Protein AF-0000000085034465 (afdb_homodimer)

Foldseek 3Di:
DAAKAWKWKAFVPFIDTFIATADAVQDDPFFEKEDEQVVCVRRVCPPHPDFDWDWDQDPVGIDIWTKAQRQMWMDTPRQIDTYIYTYDLVFFFMYGYSVNCVVSQWAQPDRPQNWIDGNPDDDIDHGDDHDTHDRDD/DAAKAWKWKAFVPFIDTFIATADAVQDDPFFEKEDEPVVCVRRVCPPHPDFDWDWDQDPVGIDIWTKAQRQMWMDTPRQIDTYIYTYDLVFFFMYGYSVNCVVSQWAQPDRPQNWIDGNPDDDIDHGDDHDTHDRDD

Sequence (274 aa):
MALRVRIRLRAGRREVETSALVNTGFESSAPDVAVPVEVARRLGLWPPKSARVVSADTGGGEVEMVYIEAGAEIEVEGRRASVNILVNPYIDEVLISDFLAGELGIVILDAKRGHWRFKDEEALRSSVEPQRWPRRGMALRVRIRLRAGRREVETSALVNTGFESSAPDVAVPVEVARRLGLWPPKSARVVSADTGGGEVEMVYIEAGAEIEVEGRRASVNILVNPYIDEVLISDFLAGELGIVILDAKRGHWRFKDEEALRSSVEPQRWPRRG

Organism: Pyrobaculum neutrophilum (strain DSM 2338 / JCM 9278 / NBRC 100436 / V24Sta) (NCBI:txid444157)

Structure (mmCIF, N/CA/C/O backbone):
data_AF-0000000085034465-model_v1
#
loop_
_entity.id
_entity.type
_entity.pdbx_description
1 polymer 'Uncharacterized protein'
#
loop_
_atom_site.group_PDB
_atom_site.id
_atom_site.type_symbol
_atom_site.label_atom_id
_atom_site.label_alt_id
_atom_site.label_comp_id
_atom_site.label_asym_id
_atom_site.label_entity_id
_atom_site.label_seq_id
_atom_site.pdbx_PDB_ins_code
_atom_site.Cartn_x
_atom_site.Cartn_y
_atom_site.Cartn_z
_atom_site.occupancy
_atom_site.B_iso_or_equiv
_atom_site.auth_seq_id
_atom_site.auth_comp_id
_atom_site.auth_asym_id
_atom_site.auth_atom_id
_atom_site.pdbx_PDB_model_num
ATOM 1 N N . MET A 1 1 ? -8.039 -0.006 -9.914 1 78.81 1 MET A N 1
ATOM 2 C CA . MET A 1 1 ? -8.352 1.274 -9.281 1 78.81 1 MET A CA 1
ATOM 3 C C . MET A 1 1 ? -7.941 1.272 -7.812 1 78.81 1 MET A C 1
ATOM 5 O O . MET A 1 1 ? -8.328 0.376 -7.059 1 78.81 1 MET A O 1
ATOM 9 N N . ALA A 1 2 ? -7.004 1.973 -7.391 1 89.56 2 ALA A N 1
ATOM 10 C CA . ALA A 1 2 ? -6.543 2.145 -6.016 1 89.56 2 ALA A CA 1
ATOM 11 C C . ALA A 1 2 ? -7.484 3.053 -5.23 1 89.56 2 ALA A C 1
ATOM 13 O O . ALA A 1 2 ? -8.344 3.715 -5.812 1 89.56 2 ALA A O 1
ATOM 14 N N . LEU A 1 3 ? -7.48 2.975 -3.961 1 98.19 3 LEU A N 1
ATOM 15 C CA . LEU A 1 3 ? -8.336 3.779 -3.094 1 98.19 3 LEU A CA 1
ATOM 16 C C . LEU A 1 3 ? -7.688 5.133 -2.803 1 98.19 3 LEU A C 1
ATOM 18 O O . LEU A 1 3 ? -6.621 5.195 -2.188 1 98.19 3 LEU A O 1
ATOM 22 N N . ARG A 1 4 ? -8.375 6.141 -3.238 1 98.69 4 ARG A N 1
ATOM 23 C CA . ARG A 1 4 ? -8.016 7.52 -2.918 1 98.69 4 ARG A CA 1
ATOM 24 C C . ARG A 1 4 ? -9.164 8.227 -2.201 1 98.69 4 ARG A C 1
ATOM 26 O O . ARG A 1 4 ? -10.328 8.031 -2.539 1 98.69 4 ARG A O 1
ATOM 33 N N . VAL A 1 5 ? -8.797 9.055 -1.279 1 98.88 5 VAL A N 1
ATOM 34 C CA . VAL A 1 5 ? -9.797 9.836 -0.557 1 98.88 5 VAL A CA 1
ATOM 35 C C . VAL A 1 5 ? -9.469 11.32 -0.676 1 98.88 5 VAL A C 1
ATOM 37 O O . VAL A 1 5 ? -8.305 11.703 -0.8 1 98.88 5 VAL A O 1
ATOM 40 N N . ARG A 1 6 ? -10.508 12.125 -0.685 1 98.81 6 ARG A N 1
ATOM 41 C CA . ARG A 1 6 ? -10.297 13.57 -0.601 1 98.81 6 ARG A CA 1
ATOM 42 C C . ARG A 1 6 ? -9.828 13.969 0.791 1 98.81 6 ARG A C 1
ATOM 44 O O . ARG A 1 6 ? -10.391 13.531 1.796 1 98.81 6 ARG A O 1
ATOM 51 N N . ILE A 1 7 ? -8.812 14.836 0.787 1 98.94 7 ILE A N 1
ATOM 52 C CA . ILE A 1 7 ? -8.289 15.258 2.084 1 98.94 7 ILE A CA 1
ATOM 53 C C . ILE A 1 7 ? -8.039 16.766 2.076 1 98.94 7 ILE A C 1
ATOM 55 O O . ILE A 1 7 ? -7.941 17.375 1.01 1 98.94 7 ILE A O 1
ATOM 59 N N . ARG A 1 8 ? -8.008 17.297 3.264 1 98.81 8 ARG A N 1
ATOM 60 C CA . ARG A 1 8 ? -7.434 18.609 3.541 1 98.81 8 ARG A CA 1
ATOM 61 C C . ARG A 1 8 ? -6.266 18.5 4.516 1 98.81 8 ARG A C 1
ATOM 63 O O . ARG A 1 8 ? -6.398 17.922 5.594 1 98.81 8 ARG A O 1
ATOM 70 N N . LEU A 1 9 ? -5.113 18.969 4.059 1 98.75 9 LEU A N 1
ATOM 71 C CA . LEU A 1 9 ? -3.951 19.094 4.934 1 98.75 9 LEU A CA 1
ATOM 72 C C . LEU A 1 9 ? -3.775 20.531 5.41 1 98.75 9 LEU A C 1
ATOM 74 O O . LEU A 1 9 ? -3.936 21.469 4.629 1 98.75 9 LEU A O 1
ATOM 78 N N . ARG A 1 10 ? -3.455 20.594 6.703 1 98.25 10 ARG A N 1
ATOM 79 C CA . ARG A 1 10 ? -3.25 21.922 7.27 1 98.25 10 ARG A CA 1
ATOM 80 C C . ARG A 1 10 ? -1.953 21.984 8.07 1 98.25 10 ARG A C 1
ATOM 82 O O . ARG A 1 10 ? -1.639 21.062 8.82 1 98.25 10 ARG A O 1
ATOM 89 N N . ALA A 1 11 ? -1.188 22.984 7.895 1 96.19 11 ALA A N 1
ATOM 90 C CA . ALA A 1 11 ? -0.019 23.328 8.695 1 96.19 11 ALA A CA 1
ATOM 91 C C . ALA A 1 11 ? 0.007 24.828 8.992 1 96.19 11 ALA A C 1
ATOM 93 O O . ALA A 1 11 ? 0.241 25.641 8.094 1 96.19 11 ALA A O 1
ATOM 94 N N . GLY A 1 12 ? -0.216 25.188 10.32 1 93.06 12 GLY A N 1
ATOM 95 C CA . GLY A 1 12 ? -0.383 26.594 10.625 1 93.06 12 GLY A CA 1
ATOM 96 C C . GLY A 1 12 ? -1.562 27.219 9.906 1 93.06 12 GLY A C 1
ATOM 97 O O . GLY A 1 12 ? -2.693 26.75 10.031 1 93.06 12 GLY A O 1
ATOM 98 N N . ARG A 1 13 ? -1.342 28.219 9.094 1 95 13 ARG A N 1
ATOM 99 C CA . ARG A 1 13 ? -2.402 28.938 8.398 1 95 13 ARG A CA 1
ATOM 100 C C . ARG A 1 13 ? -2.574 28.422 6.973 1 95 13 ARG A C 1
ATOM 102 O O . ARG A 1 13 ? -3.475 28.859 6.254 1 95 13 ARG A O 1
ATOM 109 N N . ARG A 1 14 ? -1.76 27.547 6.574 1 97.19 14 ARG A N 1
ATOM 110 C CA . ARG A 1 14 ? -1.778 27.062 5.195 1 97.19 14 ARG A CA 1
ATOM 111 C C . ARG A 1 14 ? -2.555 25.766 5.082 1 97.19 14 ARG A C 1
ATOM 113 O O . ARG A 1 14 ? -2.549 24.938 6.004 1 97.19 14 ARG A O 1
ATOM 120 N N . GLU A 1 15 ? -3.188 25.656 3.977 1 98.25 15 GLU A N 1
ATOM 121 C CA . GLU A 1 15 ? -3.98 24.469 3.729 1 98.25 15 GLU A CA 1
ATOM 122 C C . GLU A 1 15 ? -3.857 24.016 2.275 1 98.25 15 GLU A C 1
ATOM 124 O O . GLU A 1 15 ? -3.664 24.828 1.378 1 98.25 15 GLU A O 1
ATOM 129 N N . VAL A 1 16 ? -3.922 22.75 2.061 1 98.62 16 VAL A N 1
ATOM 130 C CA . VAL A 1 16 ? -3.947 22.141 0.732 1 98.62 16 VAL A CA 1
ATOM 131 C C . VAL A 1 16 ? -5.07 21.109 0.655 1 98.62 16 VAL A C 1
ATOM 133 O O . VAL A 1 16 ? -5.129 20.188 1.467 1 98.62 16 VAL A O 1
ATOM 136 N N . GLU A 1 17 ? -6.051 21.328 -0.22 1 98.75 17 GLU A N 1
ATOM 137 C CA . GLU A 1 17 ? -7.035 20.297 -0.56 1 98.75 17 GLU A CA 1
ATOM 138 C C . GLU A 1 17 ? -6.566 19.453 -1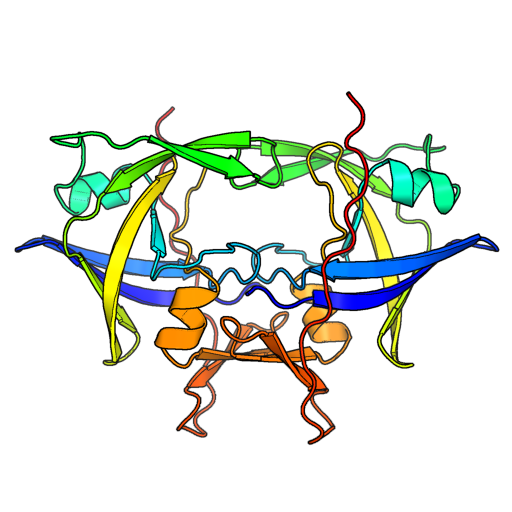.737 1 98.75 17 GLU A C 1
ATOM 140 O O . GLU A 1 17 ? -6.125 19.984 -2.758 1 98.75 17 GLU A O 1
ATOM 145 N N . THR A 1 18 ? -6.617 18.172 -1.605 1 98.81 18 THR A N 1
ATOM 146 C CA . THR A 1 18 ? -6.137 17.25 -2.629 1 98.81 18 THR A CA 1
ATOM 147 C C . THR A 1 18 ? -6.684 15.852 -2.393 1 98.81 18 THR A C 1
ATOM 149 O O . THR A 1 18 ? -7.625 15.672 -1.617 1 98.81 18 THR A O 1
ATOM 152 N N . SER A 1 19 ? -6.285 14.867 -3.168 1 98.81 19 SER A N 1
ATOM 153 C CA . SER A 1 19 ? -6.562 13.461 -2.9 1 98.81 19 SER A CA 1
ATOM 154 C C . SER A 1 19 ? -5.328 12.75 -2.359 1 98.81 19 SER A C 1
ATOM 156 O O . SER A 1 19 ? -4.203 13.203 -2.564 1 98.81 19 SER A O 1
ATOM 158 N N . ALA A 1 20 ? -5.543 11.742 -1.625 1 98.88 20 ALA A N 1
ATOM 159 C CA . ALA A 1 20 ? -4.465 10.922 -1.082 1 98.88 20 ALA A CA 1
ATOM 160 C C . ALA A 1 20 ? -4.734 9.438 -1.312 1 98.88 20 ALA A C 1
ATOM 162 O O . ALA A 1 20 ? -5.867 8.977 -1.159 1 98.88 20 ALA A O 1
ATOM 163 N N . LEU A 1 21 ? -3.707 8.758 -1.717 1 98.75 21 LEU A N 1
ATOM 164 C CA . LEU A 1 21 ? -3.756 7.305 -1.833 1 98.75 21 LEU A CA 1
ATOM 165 C C . LEU A 1 21 ? -3.668 6.648 -0.46 1 98.75 21 LEU A C 1
ATOM 167 O O . LEU A 1 21 ? -2.734 6.914 0.302 1 98.75 21 LEU A O 1
ATOM 171 N N . VAL A 1 22 ? -4.691 5.844 -0.077 1 98.75 22 VAL A N 1
ATOM 172 C CA . VAL A 1 22 ? -4.605 5.031 1.135 1 98.75 22 VAL A CA 1
ATOM 173 C C . VAL A 1 22 ? -3.725 3.812 0.88 1 98.75 22 VAL A C 1
ATOM 175 O O . VAL A 1 22 ? -4.145 2.861 0.217 1 98.75 22 VAL A O 1
ATOM 178 N N . ASN A 1 23 ? -2.479 3.887 1.414 1 98.25 23 ASN A N 1
ATOM 179 C CA . ASN A 1 23 ? -1.468 2.887 1.087 1 98.25 23 ASN A CA 1
ATOM 180 C C . ASN A 1 23 ? -1.147 2 2.287 1 98.25 23 ASN A C 1
ATOM 182 O O . ASN A 1 23 ? -0.342 2.373 3.143 1 98.25 23 ASN A O 1
ATOM 186 N N . THR A 1 24 ? -1.666 0.771 2.277 1 98.25 24 THR A N 1
ATOM 187 C CA . THR A 1 24 ? -1.472 -0.133 3.406 1 98.25 24 THR A CA 1
ATOM 188 C C . THR A 1 24 ? -0.068 -0.732 3.383 1 98.25 24 THR A C 1
ATOM 190 O O . THR A 1 24 ? 0.348 -1.387 4.34 1 98.25 24 THR A O 1
ATOM 193 N N . GLY A 1 25 ? 0.665 -0.479 2.34 1 97.25 25 GLY A N 1
ATOM 194 C CA . GLY A 1 25 ? 2.066 -0.865 2.289 1 97.25 25 GLY A CA 1
ATOM 195 C C . GLY A 1 25 ? 2.992 0.173 2.891 1 97.25 25 GLY A C 1
ATOM 196 O O . GLY A 1 25 ? 4.184 -0.086 3.082 1 97.25 25 GLY A O 1
ATOM 197 N N . PHE A 1 26 ? 2.461 1.365 3.064 1 98.06 26 PHE A N 1
ATOM 198 C CA . PHE A 1 26 ? 3.168 2.395 3.816 1 98.06 26 PHE A CA 1
ATOM 199 C C . PHE A 1 26 ? 3.064 2.135 5.316 1 98.06 26 PHE A C 1
ATOM 201 O O . PHE A 1 26 ? 2.17 2.66 5.98 1 98.06 26 PHE A O 1
ATOM 208 N N . GLU A 1 27 ? 4.008 1.342 5.828 1 97.88 27 GLU A N 1
ATOM 209 C CA . GLU A 1 27 ? 4.027 0.906 7.223 1 97.88 27 GLU A CA 1
ATOM 210 C C . GLU A 1 27 ? 4.684 1.949 8.117 1 97.88 27 GLU A C 1
ATOM 212 O O . GLU A 1 27 ? 5.848 2.305 7.914 1 97.88 27 GLU A O 1
ATOM 217 N N . SER A 1 28 ? 3.918 2.402 9.016 1 96.19 28 SER A N 1
ATOM 218 C CA . SER A 1 28 ? 4.422 3.387 9.969 1 96.19 28 SER A CA 1
ATOM 219 C C . SER A 1 28 ? 3.959 3.072 11.383 1 96.19 28 SER A C 1
ATOM 221 O O . SER A 1 28 ? 2.924 2.43 11.578 1 96.19 28 SER A O 1
ATOM 223 N N . SER A 1 29 ? 4.727 3.492 12.398 1 95.12 29 SER A N 1
ATOM 224 C CA . SER A 1 29 ? 4.332 3.379 13.805 1 95.12 29 SER A CA 1
ATOM 225 C C . SER A 1 29 ? 3.725 4.684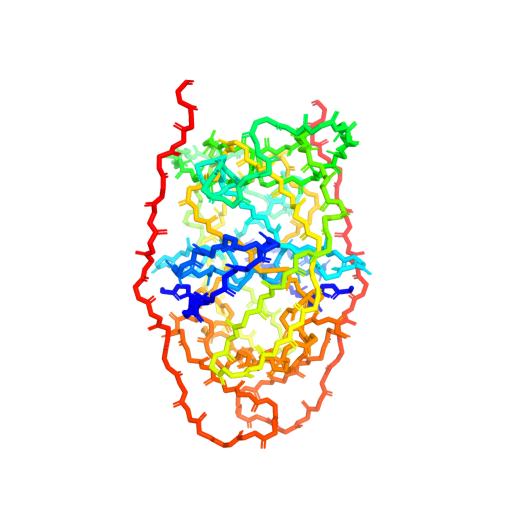 14.312 1 95.12 29 SER A C 1
ATOM 227 O O . SER A 1 29 ? 3.389 4.797 15.492 1 95.12 29 SER A O 1
ATOM 229 N N . ALA A 1 30 ? 3.625 5.68 13.492 1 95 30 ALA A N 1
ATOM 230 C CA . ALA A 1 30 ? 3.102 7.008 13.805 1 95 30 ALA A CA 1
ATOM 231 C C . ALA A 1 30 ? 2.146 7.488 12.711 1 95 30 ALA A C 1
ATOM 233 O O . ALA A 1 30 ? 2.049 6.875 11.648 1 95 30 ALA A O 1
ATOM 234 N N . PRO A 1 31 ? 1.331 8.508 13.016 1 96.31 31 PRO A N 1
ATOM 235 C CA . PRO A 1 31 ? 0.408 9.031 12 1 96.31 31 PRO A CA 1
ATOM 236 C C . PRO A 1 31 ? 1.119 9.805 10.898 1 96.31 31 PRO A C 1
ATOM 238 O O . PRO A 1 31 ? 1.185 11.039 10.953 1 96.31 31 PRO A O 1
ATOM 241 N N . ASP A 1 32 ? 1.621 9.117 9.961 1 97.25 32 ASP A N 1
ATOM 242 C CA . ASP A 1 32 ? 2.463 9.727 8.93 1 97.25 32 ASP A CA 1
ATOM 243 C C . ASP A 1 32 ? 1.697 9.891 7.621 1 97.25 32 ASP A C 1
ATOM 245 O O . ASP A 1 32 ? 0.923 9.008 7.234 1 97.25 32 ASP A O 1
ATOM 249 N N . VAL A 1 33 ? 1.945 10.977 6.996 1 98.44 33 VAL A N 1
ATOM 250 C CA . VAL A 1 33 ? 1.542 11.227 5.617 1 98.44 33 VAL A CA 1
ATOM 251 C C . VAL A 1 33 ? 2.771 11.547 4.77 1 98.44 33 VAL A C 1
ATOM 253 O O . VAL A 1 33 ? 3.609 12.359 5.16 1 98.44 33 VAL A O 1
ATOM 256 N N . ALA A 1 34 ? 2.932 10.859 3.662 1 98.44 34 ALA A N 1
ATOM 257 C CA . ALA A 1 34 ? 3.977 11.211 2.707 1 98.44 34 ALA A CA 1
ATOM 258 C C . ALA A 1 34 ? 3.449 12.188 1.655 1 98.44 34 ALA A C 1
ATOM 260 O O . ALA A 1 34 ? 2.354 12 1.118 1 98.44 34 ALA A O 1
ATOM 261 N N . VAL A 1 35 ? 4.238 13.195 1.414 1 98.38 35 VAL A N 1
ATOM 262 C CA . VAL A 1 35 ? 3.766 14.211 0.477 1 98.38 35 VAL A CA 1
ATOM 263 C C . VAL A 1 35 ? 4.859 14.523 -0.542 1 98.38 35 VAL A C 1
ATOM 265 O O . VAL A 1 35 ? 6.051 14.453 -0.225 1 98.38 35 VAL A O 1
ATOM 268 N N . PRO A 1 36 ? 4.41 14.875 -1.765 1 98.25 36 PRO A N 1
ATOM 269 C CA . PRO A 1 36 ? 5.359 15.461 -2.713 1 98.25 36 PRO A CA 1
ATOM 270 C C . PRO A 1 36 ? 5.941 16.781 -2.229 1 98.25 36 PRO A C 1
ATOM 272 O O . PRO A 1 36 ? 5.32 17.469 -1.411 1 98.25 36 PRO A O 1
ATOM 275 N N . VAL A 1 37 ? 7.035 17.172 -2.797 1 97.44 37 VAL A N 1
ATOM 276 C CA . VAL A 1 37 ? 7.723 18.391 -2.408 1 97.44 37 VAL A CA 1
ATOM 277 C C . VAL A 1 37 ? 6.801 19.594 -2.619 1 97.44 37 VAL A C 1
ATOM 279 O O . VAL A 1 37 ? 6.746 20.5 -1.78 1 97.44 37 VAL A O 1
ATOM 282 N N . GLU A 1 38 ? 6.074 19.594 -3.729 1 98.12 38 GLU A N 1
ATOM 283 C CA . GLU A 1 38 ? 5.203 20.734 -4.039 1 98.12 38 GLU A CA 1
ATOM 284 C C . GLU A 1 38 ? 4.117 20.906 -2.98 1 98.12 38 GLU A C 1
ATOM 286 O O . GLU A 1 38 ? 3.756 22.031 -2.629 1 98.12 38 GLU A O 1
ATOM 291 N N . VAL A 1 39 ? 3.59 19.828 -2.461 1 98.31 39 VAL A N 1
ATOM 292 C CA . VAL A 1 39 ? 2.59 19.906 -1.4 1 98.31 39 VAL A CA 1
ATOM 293 C C . VAL A 1 39 ? 3.221 20.469 -0.132 1 98.31 39 VAL A C 1
ATOM 295 O O . VAL A 1 39 ? 2.631 21.328 0.532 1 98.31 39 VAL A O 1
ATOM 298 N N . ALA A 1 40 ? 4.406 20 0.215 1 97.19 40 ALA A N 1
ATOM 299 C CA . ALA A 1 40 ? 5.121 20.531 1.374 1 97.19 40 ALA A CA 1
ATOM 300 C C . ALA A 1 40 ? 5.355 22.031 1.234 1 97.19 40 ALA A C 1
ATOM 302 O O . ALA A 1 40 ? 5.215 22.781 2.203 1 97.19 40 ALA A O 1
ATOM 303 N N . ARG A 1 41 ? 5.723 22.406 0.04 1 97 41 ARG A N 1
ATOM 304 C CA . ARG A 1 41 ? 5.953 23.812 -0.223 1 97 41 ARG A CA 1
ATOM 305 C C . ARG A 1 41 ? 4.684 24.625 0.018 1 97 41 ARG A C 1
ATOM 307 O O . ARG A 1 41 ? 4.723 25.672 0.675 1 97 41 ARG A O 1
ATOM 314 N N . ARG A 1 42 ? 3.611 24.156 -0.479 1 97.5 42 ARG A N 1
ATOM 315 C CA . ARG A 1 42 ? 2.338 24.859 -0.341 1 97.5 42 ARG A CA 1
ATOM 316 C C . ARG A 1 42 ? 1.915 24.938 1.122 1 97.5 42 ARG A C 1
ATOM 318 O O . ARG A 1 42 ? 1.247 25.891 1.528 1 97.5 42 ARG A O 1
ATOM 325 N N . LEU A 1 43 ? 2.363 24.031 1.888 1 97.38 43 LEU A N 1
ATOM 326 C CA . LEU A 1 43 ? 2.045 24.016 3.311 1 97.38 43 LEU A CA 1
ATOM 327 C C . LEU A 1 43 ? 3.02 24.875 4.102 1 97.38 43 LEU A C 1
ATOM 329 O O . LEU A 1 43 ? 2.881 25.031 5.316 1 97.38 43 LEU A O 1
ATOM 333 N N . GLY A 1 44 ? 4.043 25.344 3.432 1 95.12 44 GLY A N 1
ATOM 334 C CA . GLY A 1 44 ? 5.043 26.172 4.082 1 95.12 44 GLY A CA 1
ATOM 335 C C . GLY A 1 44 ? 6.074 25.375 4.852 1 95.12 44 GLY A C 1
ATOM 336 O O . GLY A 1 44 ? 6.703 25.875 5.781 1 95.12 44 GLY A O 1
ATOM 337 N N . LEU A 1 45 ? 6.188 24.172 4.469 1 95.12 45 LEU A N 1
ATOM 338 C CA . LEU A 1 45 ? 7.059 23.281 5.227 1 95.12 45 LEU A CA 1
ATOM 339 C C . LEU A 1 45 ? 8.352 23.016 4.465 1 95.12 45 LEU A C 1
ATOM 341 O O . LEU A 1 45 ? 9.195 22.234 4.926 1 95.12 45 LEU A O 1
ATOM 345 N N . TRP A 1 46 ? 8.484 23.594 3.287 1 93.12 46 TRP A N 1
ATOM 346 C CA . TRP A 1 46 ? 9.641 23.359 2.439 1 93.12 46 TRP A CA 1
ATOM 347 C C . TRP A 1 46 ? 10.219 24.672 1.92 1 93.12 46 TRP A C 1
ATOM 349 O O . TRP A 1 46 ? 9.477 25.531 1.435 1 93.12 46 TRP A O 1
ATOM 359 N N . PRO A 1 47 ? 11.461 24.938 1.944 1 93.44 47 PRO A N 1
ATOM 360 C CA . PRO A 1 47 ? 12.445 24.047 2.557 1 93.44 47 PRO A CA 1
ATOM 361 C C . PRO A 1 47 ? 12.289 23.953 4.074 1 93.44 47 PRO A C 1
ATOM 363 O O . PRO A 1 47 ? 11.75 24.859 4.703 1 93.44 47 PRO A O 1
ATOM 366 N N . PRO A 1 48 ? 12.641 22.781 4.574 1 89.38 48 PRO A N 1
ATOM 367 C CA . PRO A 1 48 ? 12.445 22.625 6.016 1 89.38 48 PRO A CA 1
ATOM 368 C C . PRO A 1 48 ? 13.398 23.484 6.84 1 89.38 48 PRO A C 1
ATOM 370 O O . PRO A 1 48 ? 14.539 23.719 6.422 1 89.38 48 PRO A O 1
ATOM 373 N N . LYS A 1 49 ? 12.914 23.906 7.984 1 84.31 49 LYS A N 1
ATOM 374 C CA . LYS A 1 49 ? 13.781 24.656 8.891 1 84.31 49 LYS A CA 1
ATOM 375 C C . LYS A 1 49 ? 14.812 23.75 9.547 1 84.31 49 LYS A C 1
ATOM 377 O O . LYS A 1 49 ? 15.969 24.156 9.734 1 84.31 49 LYS A O 1
ATOM 382 N N . SER A 1 50 ? 14.438 22.672 9.977 1 81 50 SER A N 1
ATOM 383 C CA . SER A 1 50 ? 15.266 21.578 10.484 1 81 50 SER A CA 1
ATOM 384 C C . SER A 1 50 ? 14.914 20.266 9.82 1 81 50 SER A C 1
ATOM 386 O O . SER A 1 50 ? 13.75 20.031 9.469 1 81 50 SER A O 1
ATOM 388 N N . ALA A 1 51 ? 15.969 19.641 9.477 1 75.44 51 ALA A N 1
ATOM 389 C CA . ALA A 1 51 ? 15.664 18.453 8.68 1 75.44 51 ALA A CA 1
ATOM 390 C C . ALA A 1 51 ? 16.031 17.188 9.445 1 75.44 51 ALA A C 1
ATOM 392 O O . ALA A 1 51 ? 17.172 17 9.844 1 75.44 51 ALA A O 1
ATOM 393 N N . ARG A 1 52 ? 15.039 16.609 9.852 1 92.44 52 ARG A N 1
ATOM 394 C CA . ARG A 1 52 ? 15.25 15.211 10.234 1 92.44 52 ARG A CA 1
ATOM 395 C C . ARG A 1 52 ? 15.086 14.281 9.031 1 92.44 52 ARG A C 1
ATOM 397 O O . ARG A 1 52 ? 14.094 14.375 8.305 1 92.44 52 ARG A O 1
ATOM 404 N N . VAL A 1 53 ? 16.156 13.469 8.797 1 95.56 53 VAL A N 1
ATOM 405 C CA . VAL A 1 53 ? 16.141 12.562 7.652 1 95.56 53 VAL A CA 1
ATOM 406 C C . VAL A 1 53 ? 15.883 11.133 8.133 1 95.56 53 VAL A C 1
ATOM 408 O O . VAL A 1 53 ? 16.5 10.688 9.109 1 95.56 53 VAL A O 1
ATOM 411 N N . VAL A 1 54 ? 14.977 10.5 7.484 1 96.19 54 VAL A N 1
ATOM 412 C CA . VAL A 1 54 ? 14.688 9.102 7.801 1 96.19 54 VAL A CA 1
ATOM 413 C C . VAL A 1 54 ? 14.82 8.25 6.543 1 96.19 54 VAL A C 1
ATOM 415 O O . VAL A 1 54 ? 14.648 8.75 5.426 1 96.19 54 VAL A O 1
ATOM 418 N N . SER A 1 55 ? 15.156 7 6.781 1 96.62 55 SER A N 1
ATOM 419 C CA . SER A 1 55 ? 15.242 6.039 5.688 1 96.62 55 SER A CA 1
ATOM 420 C C . SER A 1 55 ? 14.023 5.125 5.652 1 96.62 55 SER A C 1
ATOM 422 O O . SER A 1 55 ? 13.508 4.738 6.703 1 96.62 55 SER A O 1
ATOM 424 N N . ALA A 1 56 ? 13.516 4.887 4.48 1 95.69 56 ALA A N 1
ATOM 425 C CA . ALA A 1 56 ? 12.414 3.951 4.297 1 95.69 56 ALA A CA 1
ATOM 426 C C . ALA A 1 56 ? 12.719 2.959 3.178 1 95.69 56 ALA A C 1
ATOM 428 O O . ALA A 1 56 ? 13.336 3.316 2.172 1 95.69 56 ALA A O 1
ATOM 429 N N . ASP A 1 57 ? 12.328 1.758 3.402 1 96.06 57 ASP A N 1
ATOM 430 C CA . ASP A 1 57 ? 12.352 0.759 2.338 1 96.06 57 ASP A CA 1
ATOM 431 C C . ASP A 1 57 ? 11.148 0.905 1.416 1 96.06 57 ASP A C 1
ATOM 433 O O . ASP A 1 57 ? 10.008 0.955 1.882 1 96.06 57 ASP A O 1
ATOM 437 N N . THR A 1 58 ? 11.391 1.007 0.119 1 97.25 58 THR A N 1
ATOM 438 C CA . THR A 1 58 ? 10.32 1.167 -0.867 1 97.25 58 THR A CA 1
ATOM 439 C C . THR A 1 58 ? 10.43 0.103 -1.955 1 97.25 58 THR A C 1
ATOM 441 O O . THR A 1 58 ? 11.352 -0.717 -1.941 1 97.25 58 THR A O 1
ATOM 444 N N . GLY A 1 59 ? 9.484 0.151 -2.836 1 96.5 59 GLY A N 1
ATOM 445 C CA . GLY A 1 59 ? 9.547 -0.75 -3.977 1 96.5 59 GLY A CA 1
ATOM 446 C C . GLY A 1 59 ? 10.734 -0.49 -4.883 1 96.5 59 GLY A C 1
ATOM 447 O O . GLY A 1 59 ? 11.062 -1.321 -5.73 1 96.5 59 GLY A O 1
ATOM 448 N N . GLY A 1 60 ? 11.359 0.663 -4.711 1 95.94 60 GLY A N 1
ATOM 449 C CA . GLY A 1 60 ? 12.523 1.027 -5.504 1 95.94 60 GLY A CA 1
ATOM 450 C C . GLY A 1 60 ? 13.812 1.039 -4.699 1 95.94 60 GLY A C 1
ATOM 451 O O . GLY A 1 60 ? 14.789 1.677 -5.098 1 95.94 60 GLY A O 1
ATOM 452 N N . GLY A 1 61 ? 13.773 0.412 -3.582 1 95.06 61 GLY A N 1
ATOM 453 C CA . GLY A 1 61 ? 14.945 0.41 -2.717 1 95.06 61 GLY A CA 1
ATOM 454 C C . GLY A 1 61 ? 14.836 1.396 -1.568 1 95.06 61 GLY A C 1
ATOM 455 O O . GLY A 1 61 ? 13.773 1.969 -1.331 1 95.06 61 GLY A O 1
ATOM 456 N N . GLU A 1 62 ? 15.898 1.46 -0.825 1 95.56 62 GLU A N 1
ATOM 457 C CA . GLU A 1 62 ? 15.938 2.359 0.324 1 95.56 62 GLU A CA 1
ATOM 458 C C . GLU A 1 62 ? 16.078 3.812 -0.118 1 95.56 62 GLU A C 1
ATOM 460 O O . GLU A 1 62 ? 16.906 4.133 -0.974 1 95.56 62 GLU A O 1
ATOM 465 N N . VAL A 1 63 ? 15.289 4.625 0.462 1 96.38 63 VAL A N 1
ATOM 466 C CA . VAL A 1 63 ? 15.352 6.043 0.134 1 96.38 63 VAL A CA 1
ATOM 467 C C . VAL A 1 63 ? 15.359 6.871 1.418 1 96.38 63 VAL A C 1
ATOM 469 O O . VAL A 1 63 ? 14.828 6.445 2.443 1 96.38 63 VAL A O 1
ATOM 472 N N . GLU A 1 64 ? 15.961 8.016 1.254 1 95.81 64 GLU A N 1
ATOM 473 C CA . GLU A 1 64 ? 15.93 8.992 2.344 1 95.81 64 GLU A CA 1
ATOM 474 C C . GLU A 1 64 ? 14.867 10.055 2.104 1 95.81 64 GLU A C 1
ATOM 476 O O . GLU A 1 64 ? 14.68 10.508 0.972 1 95.81 64 GLU A O 1
ATOM 481 N N . MET A 1 65 ? 14.156 10.414 3.182 1 95.62 65 MET A N 1
ATOM 482 C CA . MET A 1 65 ? 13.102 11.43 3.146 1 95.62 65 MET A CA 1
ATOM 483 C C . MET A 1 65 ? 13.25 12.406 4.309 1 95.62 65 MET A C 1
ATOM 485 O O . MET A 1 65 ? 13.875 12.086 5.32 1 95.62 65 MET A O 1
ATOM 489 N N . VAL A 1 66 ? 12.742 13.562 4.121 1 96.19 66 VAL A N 1
ATOM 490 C CA . VAL A 1 66 ? 12.695 14.547 5.199 1 96.19 66 VAL A CA 1
ATOM 491 C C . VAL A 1 66 ? 11.453 14.32 6.051 1 96.19 66 VAL A C 1
ATOM 493 O O . VAL A 1 66 ? 10.344 14.203 5.52 1 96.19 66 VAL A O 1
ATOM 496 N N . TYR A 1 67 ? 11.688 14.195 7.305 1 96.81 67 TYR A N 1
ATOM 497 C CA . TYR A 1 67 ? 10.641 13.984 8.289 1 96.81 67 TYR A CA 1
ATOM 498 C C . TYR A 1 67 ? 10.375 15.258 9.086 1 96.81 67 TYR A C 1
ATOM 500 O O . TYR A 1 67 ? 11.273 15.797 9.734 1 96.81 67 TYR A O 1
ATOM 508 N N . ILE A 1 68 ? 9.156 15.734 9.016 1 94.5 68 ILE A N 1
ATOM 509 C CA . ILE A 1 68 ? 8.781 16.969 9.695 1 94.5 68 ILE A CA 1
ATOM 510 C C . ILE A 1 68 ? 7.688 16.688 10.719 1 94.5 68 ILE A C 1
ATOM 512 O O . ILE A 1 68 ? 6.559 16.344 10.352 1 94.5 68 ILE A O 1
ATOM 516 N N . GLU A 1 69 ? 8.07 16.828 12.016 1 87.44 69 GLU A N 1
ATOM 517 C CA . GLU A 1 69 ? 7.082 16.766 13.086 1 87.44 69 GLU A CA 1
ATOM 518 C C . GLU A 1 69 ? 6.402 18.109 13.289 1 87.44 69 GLU A C 1
ATOM 520 O O . GLU A 1 69 ? 6.785 18.875 14.172 1 87.44 69 GLU A O 1
ATOM 525 N N . ALA A 1 70 ? 5.668 18.594 12.312 1 68.5 70 ALA A N 1
ATOM 526 C CA . ALA A 1 70 ? 5.234 19.984 12.211 1 68.5 70 ALA A CA 1
ATOM 527 C C . ALA A 1 70 ? 3.951 20.219 13 1 68.5 70 ALA A C 1
ATOM 529 O O . ALA A 1 70 ? 3.482 21.359 13.117 1 68.5 70 ALA A O 1
ATOM 530 N N . GLY A 1 71 ? 3.418 19.234 13.484 1 82 71 GLY A N 1
ATOM 531 C CA . GLY A 1 71 ? 2.098 19.453 14.047 1 82 71 GLY A CA 1
ATOM 532 C C . GLY A 1 71 ? 1.028 19.672 12.992 1 82 71 GLY A C 1
ATOM 533 O O . GLY A 1 71 ? 0.167 20.547 13.148 1 82 71 GLY A O 1
ATOM 534 N N . ALA A 1 72 ? 1.104 19.125 11.859 1 96.12 72 ALA A N 1
ATOM 535 C CA . ALA A 1 72 ? 0.102 19.234 10.805 1 96.12 72 ALA A CA 1
ATOM 536 C C . ALA A 1 72 ? -1.137 18.406 11.125 1 96.12 72 ALA A C 1
ATOM 538 O O . ALA A 1 72 ? -1.135 17.625 12.078 1 96.12 72 ALA A O 1
ATOM 539 N N . GLU A 1 73 ? -2.158 18.766 10.359 1 98.38 73 GLU A N 1
ATOM 540 C CA . GLU A 1 73 ? -3.426 18.062 10.516 1 98.38 73 GLU A CA 1
ATOM 541 C C . GLU A 1 73 ? -3.967 17.594 9.172 1 98.38 73 GLU A C 1
ATOM 543 O O . GLU A 1 73 ? -3.799 18.266 8.156 1 98.38 73 GLU A O 1
ATOM 548 N N . ILE A 1 74 ? -4.594 16.469 9.211 1 98.81 74 ILE A N 1
ATOM 549 C CA . ILE A 1 74 ? -5.312 15.969 8.047 1 98.81 74 ILE A CA 1
ATOM 550 C C . ILE A 1 74 ? -6.801 15.852 8.375 1 98.81 74 ILE A C 1
ATOM 552 O O . ILE A 1 74 ? -7.176 15.508 9.492 1 98.81 74 ILE A O 1
ATOM 556 N N . GLU A 1 75 ? -7.578 16.156 7.375 1 98.81 75 GLU A N 1
ATOM 557 C CA . GLU A 1 75 ? -9.023 16 7.496 1 98.81 75 GLU A CA 1
ATOM 558 C C . GLU A 1 75 ? -9.586 15.156 6.352 1 98.81 75 GLU A C 1
ATOM 560 O O . GLU A 1 75 ? -9.273 15.406 5.184 1 98.81 75 GLU A O 1
ATOM 565 N N . VAL A 1 76 ? -10.336 14.141 6.641 1 98.75 76 VAL A N 1
ATOM 566 C CA . VAL A 1 76 ? -11.094 13.336 5.688 1 98.75 76 VAL A CA 1
ATOM 567 C C . VAL A 1 76 ? -12.578 13.359 6.051 1 98.75 76 VAL A C 1
ATOM 569 O O . VAL A 1 76 ? -12.992 12.75 7.039 1 98.75 76 VAL A O 1
ATOM 572 N N . GLU A 1 77 ? -13.383 14.031 5.258 1 97.75 77 GLU A N 1
ATOM 573 C CA . GLU A 1 77 ? -14.82 14.148 5.461 1 97.75 77 GLU A CA 1
ATOM 574 C C . GLU A 1 77 ? -15.148 14.5 6.906 1 97.75 77 GLU A C 1
ATOM 576 O O . GLU A 1 77 ? -15.992 13.852 7.535 1 97.75 77 GLU A O 1
ATOM 581 N N . GLY A 1 78 ? -14.469 15.383 7.422 1 96.56 78 GLY A N 1
ATOM 582 C CA . GLY A 1 78 ? -14.781 15.922 8.734 1 96.56 78 GLY A CA 1
ATOM 583 C C . GLY A 1 78 ? -13.977 15.281 9.852 1 96.56 78 GLY A C 1
ATOM 584 O O . GLY A 1 78 ? -13.914 15.82 10.961 1 96.56 78 GLY A O 1
ATOM 585 N N . ARG A 1 79 ? -13.352 14.156 9.617 1 97.94 79 ARG A N 1
ATOM 586 C CA . ARG A 1 79 ? -12.5 13.516 10.609 1 97.94 79 ARG A CA 1
ATOM 587 C C . ARG A 1 79 ? -11.078 14.062 10.547 1 97.94 79 ARG A C 1
ATOM 589 O O . ARG A 1 79 ? -10.492 14.148 9.461 1 97.94 79 ARG A O 1
ATOM 596 N N . ARG A 1 80 ? -10.602 14.375 11.727 1 97.31 80 ARG A N 1
ATOM 597 C CA . ARG A 1 80 ? -9.297 15.031 11.773 1 97.31 80 ARG A CA 1
ATOM 598 C C . ARG A 1 80 ? -8.297 14.211 12.586 1 97.31 80 ARG A C 1
ATOM 600 O O . ARG A 1 80 ? -8.688 13.461 13.484 1 97.31 80 ARG A O 1
ATOM 607 N N . ALA A 1 81 ? -7.09 14.344 12.227 1 97.81 81 ALA A N 1
ATOM 608 C CA . ALA A 1 81 ? -5.984 13.734 12.969 1 97.81 81 ALA A CA 1
ATOM 609 C C . ALA A 1 81 ? -4.711 14.562 12.828 1 97.81 81 ALA A C 1
ATOM 611 O O . ALA A 1 81 ? -4.457 15.148 11.773 1 97.81 81 ALA A O 1
ATOM 612 N N . SER A 1 82 ? -3.949 14.641 13.945 1 97.75 82 SER A N 1
ATOM 613 C CA . SER A 1 82 ? -2.605 15.203 13.852 1 97.75 82 SER A CA 1
ATOM 614 C C . SER A 1 82 ? -1.667 14.258 13.102 1 97.75 82 SER A C 1
ATOM 616 O O . SER A 1 82 ? -1.714 13.047 13.289 1 97.75 82 SER A O 1
ATOM 618 N N . VAL A 1 83 ? -0.811 14.938 12.273 1 98 83 VAL A N 1
ATOM 619 C CA . VAL A 1 83 ? 0.018 14.062 11.453 1 98 83 VAL A CA 1
ATOM 620 C C . VAL A 1 83 ? 1.442 14.609 11.391 1 98 83 VAL A C 1
ATOM 622 O O . VAL A 1 83 ? 1.66 15.805 11.562 1 98 83 VAL A O 1
ATOM 625 N N . ASN A 1 84 ? 2.4 13.641 11.195 1 96.75 84 ASN A N 1
ATOM 626 C CA . ASN A 1 84 ? 3.74 13.969 10.719 1 96.75 84 ASN A CA 1
ATOM 627 C C . ASN A 1 84 ? 3.807 13.953 9.195 1 96.75 84 ASN A C 1
ATOM 629 O O . ASN A 1 84 ? 3.07 13.211 8.547 1 96.75 84 ASN A O 1
ATOM 633 N N . ILE A 1 85 ? 4.719 14.82 8.742 1 97.31 85 ILE A N 1
ATOM 634 C CA . ILE A 1 85 ? 4.875 14.945 7.293 1 97.31 85 ILE A CA 1
ATOM 635 C C . ILE A 1 85 ? 6.199 14.32 6.859 1 97.31 85 ILE A C 1
ATOM 637 O O . ILE A 1 85 ? 7.262 14.68 7.383 1 97.31 85 ILE A O 1
ATOM 641 N N . LEU A 1 86 ? 6.121 13.352 5.945 1 97.38 86 LEU A N 1
ATOM 642 C CA . LEU A 1 86 ? 7.289 12.828 5.246 1 97.38 86 LEU A CA 1
ATOM 643 C C . LEU A 1 86 ? 7.359 13.367 3.82 1 97.38 86 LEU A C 1
ATOM 645 O O . LEU A 1 86 ? 6.484 13.078 3 1 97.38 86 LEU A O 1
ATOM 649 N N . VAL A 1 87 ? 8.352 14.117 3.561 1 97.19 87 VAL A N 1
ATOM 650 C CA . VAL A 1 87 ? 8.492 14.68 2.221 1 97.19 87 VAL A CA 1
ATOM 651 C C . VAL A 1 87 ? 9.312 13.727 1.349 1 97.19 87 VAL A C 1
ATOM 653 O O . VAL A 1 87 ? 10.492 13.508 1.606 1 97.19 87 VAL A O 1
ATOM 656 N N . ASN A 1 88 ? 8.711 13.203 0.327 1 97.12 88 ASN A N 1
ATOM 657 C CA . ASN A 1 88 ? 9.32 12.234 -0.579 1 97.12 88 ASN A CA 1
ATOM 658 C C . ASN A 1 88 ? 9.391 12.766 -2.006 1 97.12 88 ASN A C 1
ATOM 660 O O . ASN A 1 88 ? 8.367 12.906 -2.678 1 97.12 88 ASN A O 1
ATOM 664 N N . PRO A 1 89 ? 10.562 13.031 -2.504 1 95.94 8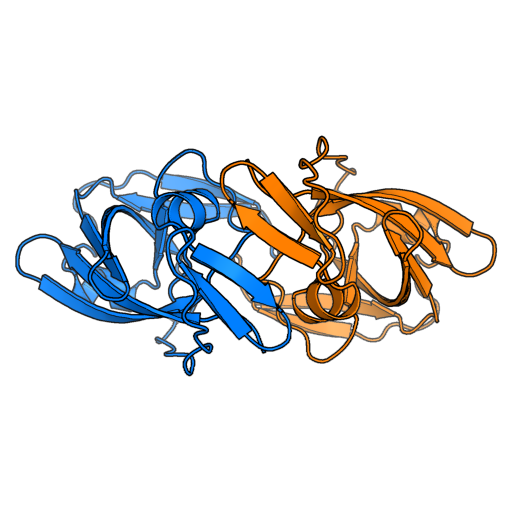9 PRO A N 1
ATOM 665 C CA . PRO A 1 89 ? 10.672 13.656 -3.826 1 95.94 89 PRO A CA 1
ATOM 666 C C . PRO A 1 89 ? 10.375 12.68 -4.961 1 95.94 89 PRO A C 1
ATOM 668 O O . PRO A 1 89 ? 10.305 13.078 -6.125 1 95.94 89 PRO A O 1
ATOM 671 N N . TYR A 1 90 ? 10.117 11.414 -4.703 1 96.62 90 TYR A N 1
ATOM 672 C CA . TYR A 1 90 ? 9.961 10.414 -5.75 1 96.62 90 TYR A CA 1
ATOM 673 C C . TYR A 1 90 ? 8.484 10.125 -6.016 1 96.62 90 TYR A C 1
ATOM 675 O O . TYR A 1 90 ? 8.148 9.367 -6.926 1 96.62 90 TYR A O 1
ATOM 683 N N . ILE A 1 91 ? 7.594 10.727 -5.234 1 97.56 91 ILE A N 1
ATOM 684 C CA . ILE A 1 91 ? 6.176 10.438 -5.414 1 97.56 91 ILE A CA 1
ATOM 685 C C . ILE A 1 91 ? 5.473 11.664 -5.992 1 97.56 91 ILE A C 1
ATOM 687 O O . ILE A 1 91 ? 5.961 12.789 -5.855 1 97.56 91 ILE A O 1
ATOM 691 N N . ASP A 1 92 ? 4.297 11.367 -6.602 1 98 92 ASP A N 1
ATOM 692 C CA . ASP A 1 92 ? 3.557 12.477 -7.195 1 98 92 ASP A CA 1
ATOM 693 C C . ASP A 1 92 ? 2.139 12.555 -6.637 1 98 92 ASP A C 1
ATOM 695 O O . ASP A 1 92 ? 1.311 13.32 -7.133 1 98 92 ASP A O 1
ATOM 699 N N . GLU A 1 93 ? 1.837 11.742 -5.703 1 98.38 93 GLU A N 1
ATOM 700 C CA . GLU A 1 93 ? 0.574 11.758 -4.973 1 98.38 93 GLU A CA 1
ATOM 701 C C . GLU A 1 93 ? 0.808 11.719 -3.465 1 98.38 93 GLU A C 1
ATOM 703 O O . GLU A 1 93 ? 1.839 11.227 -3.004 1 98.38 93 GLU A O 1
ATOM 708 N N . VAL A 1 94 ? -0.104 12.25 -2.719 1 98.75 94 VAL A N 1
ATOM 709 C CA . VAL A 1 94 ? -0.057 12.133 -1.265 1 98.75 94 VAL A CA 1
ATOM 710 C C . VAL A 1 94 ? -0.42 10.703 -0.85 1 98.75 94 VAL A C 1
ATOM 712 O O . VAL A 1 94 ? -1.345 10.109 -1.404 1 98.75 94 VAL A O 1
ATOM 715 N N . LEU A 1 95 ? 0.328 10.188 0.136 1 98.69 95 LEU A N 1
ATOM 716 C CA . LEU A 1 95 ? 0.086 8.828 0.616 1 98.69 95 LEU A CA 1
ATOM 717 C C . LEU A 1 95 ? -0.296 8.836 2.092 1 98.69 95 LEU A C 1
ATOM 719 O O . LEU A 1 95 ? 0.388 9.453 2.912 1 98.69 95 LEU A O 1
ATOM 723 N N . ILE A 1 96 ? -1.372 8.164 2.418 1 98.56 96 ILE A N 1
ATOM 724 C CA . ILE A 1 96 ? -1.782 7.902 3.795 1 98.56 96 ILE A CA 1
ATOM 725 C C . ILE A 1 96 ? -1.227 6.559 4.254 1 98.56 96 ILE A C 1
ATOM 727 O O . ILE A 1 96 ? -1.391 5.543 3.57 1 98.56 96 ILE A O 1
ATOM 731 N N . SER A 1 97 ? -0.577 6.523 5.43 1 98.25 97 SER A N 1
ATOM 732 C CA . SER A 1 97 ? 0.019 5.301 5.965 1 98.25 97 SER A CA 1
ATOM 733 C C . SER A 1 97 ? -1.049 4.359 6.508 1 98.25 97 SER A C 1
ATOM 735 O O . SER A 1 97 ? -2.203 4.754 6.688 1 98.25 97 SER A O 1
ATOM 737 N N . ASP A 1 98 ? -0.615 3.125 6.789 1 98.38 98 ASP A N 1
ATOM 738 C CA . ASP A 1 98 ? -1.512 2.158 7.418 1 98.38 98 ASP A CA 1
ATOM 739 C C . ASP A 1 98 ? -1.964 2.641 8.789 1 98.38 98 ASP A C 1
ATOM 741 O O . ASP A 1 98 ? -3.146 2.547 9.133 1 98.38 98 ASP A O 1
ATOM 745 N N . PHE A 1 99 ? -1.017 3.227 9.547 1 98.06 99 PHE A N 1
ATOM 746 C CA . PHE A 1 99 ? -1.325 3.76 10.875 1 98.06 99 PHE A CA 1
ATOM 747 C C . PHE A 1 99 ? -2.426 4.812 10.789 1 98.06 99 PHE A C 1
ATOM 749 O O . PHE A 1 99 ? -3.43 4.723 11.5 1 98.06 99 PHE A O 1
ATOM 756 N N . LEU A 1 100 ? -2.213 5.711 9.922 1 98.12 100 LEU A N 1
ATOM 757 C CA . LEU A 1 100 ? -3.135 6.84 9.82 1 98.12 100 LEU A CA 1
ATOM 758 C C . LEU A 1 100 ? -4.488 6.387 9.289 1 98.12 100 LEU A C 1
ATOM 760 O O . LEU A 1 100 ? -5.531 6.902 9.703 1 98.12 100 LEU A O 1
ATOM 764 N N . ALA A 1 101 ? -4.523 5.488 8.289 1 98.38 101 ALA A N 1
ATOM 765 C CA . ALA A 1 101 ? -5.785 4.926 7.809 1 98.38 101 ALA A CA 1
ATOM 766 C C . ALA A 1 101 ? -6.594 4.332 8.961 1 98.38 101 ALA A C 1
ATOM 768 O O . ALA A 1 101 ? -7.805 4.547 9.047 1 98.38 101 ALA A O 1
ATOM 769 N N . GLY A 1 102 ? -5.867 3.561 9.805 1 97.88 102 GLY A N 1
ATOM 770 C CA . GLY A 1 102 ? -6.531 3.002 10.977 1 97.88 102 GLY A CA 1
ATOM 771 C C . GLY A 1 102 ? -7.027 4.059 11.938 1 97.88 102 GLY A C 1
ATOM 772 O O . GLY A 1 102 ? -8.133 3.957 12.469 1 97.88 102 GLY A O 1
ATOM 773 N N . GLU A 1 103 ? -6.188 5.047 12.156 1 97.12 103 GLU A N 1
ATOM 774 C CA . GLU A 1 103 ? -6.531 6.129 13.07 1 97.12 103 GLU A CA 1
ATOM 775 C C . GLU A 1 103 ? -7.773 6.879 12.602 1 97.12 103 GLU A C 1
ATOM 777 O O . GLU A 1 103 ? -8.617 7.273 13.414 1 97.12 103 GLU A O 1
ATOM 782 N N . LEU A 1 104 ? -7.922 7.039 11.305 1 98.19 104 LEU A N 1
ATOM 783 C CA . LEU A 1 104 ? -9.039 7.777 10.719 1 98.19 104 LEU A CA 1
ATOM 784 C C . LEU A 1 104 ? -10.281 6.898 10.633 1 98.19 104 LEU A C 1
ATOM 786 O O . LEU A 1 104 ? -11.375 7.391 10.336 1 98.19 104 LEU A O 1
ATOM 790 N N . GLY A 1 105 ? -10.102 5.617 10.867 1 98.25 105 GLY A N 1
ATOM 791 C CA . GLY A 1 105 ? -11.219 4.691 10.836 1 98.25 105 GLY A CA 1
ATOM 792 C C . GLY A 1 105 ? -11.633 4.297 9.43 1 98.25 105 GLY A C 1
ATOM 793 O O . GLY A 1 105 ? -12.812 4.047 9.172 1 98.25 105 GLY A O 1
ATOM 794 N N . ILE A 1 106 ? -10.703 4.277 8.539 1 98.56 106 ILE A N 1
ATOM 795 C CA . ILE A 1 106 ? -10.992 3.91 7.156 1 98.56 106 ILE A CA 1
ATOM 796 C C . ILE A 1 106 ? -11.016 2.391 7.02 1 98.56 106 ILE A C 1
ATOM 798 O O . ILE A 1 106 ? -10.016 1.721 7.289 1 98.56 106 ILE A O 1
ATOM 802 N N . VAL A 1 107 ? -12.117 1.848 6.621 1 98.75 107 VAL A N 1
ATOM 803 C CA . VAL A 1 107 ? -12.281 0.442 6.27 1 98.75 107 VAL A CA 1
ATOM 804 C C . VAL A 1 107 ? -12.273 0.286 4.75 1 98.75 107 VAL A C 1
ATOM 806 O O . VAL A 1 107 ? -13.086 0.904 4.051 1 98.75 107 VAL A O 1
ATOM 809 N N . ILE A 1 108 ? -11.352 -0.49 4.285 1 98.69 108 ILE A N 1
ATOM 810 C CA . ILE A 1 108 ? -11.258 -0.728 2.848 1 98.69 108 ILE A CA 1
ATOM 811 C C . ILE A 1 108 ? -12.062 -1.97 2.477 1 98.69 108 ILE A C 1
ATOM 813 O O . ILE A 1 108 ? -11.648 -3.096 2.764 1 98.69 108 ILE A O 1
ATOM 817 N N . LEU A 1 109 ? -13.133 -1.768 1.769 1 98.62 109 LEU A N 1
ATOM 818 C CA . LEU A 1 109 ? -14.094 -2.826 1.474 1 98.62 109 LEU A CA 1
ATOM 819 C C . LEU A 1 109 ? -13.695 -3.586 0.213 1 98.62 109 LEU A C 1
ATOM 821 O O . LEU A 1 109 ? -13.922 -4.793 0.11 1 98.62 109 LEU A O 1
ATOM 825 N N . ASP A 1 110 ? -13.211 -2.898 -0.712 1 98.31 110 ASP A N 1
ATOM 826 C CA . ASP A 1 110 ? -12.75 -3.434 -1.989 1 98.31 110 ASP A CA 1
ATOM 827 C C . ASP A 1 110 ? -11.648 -2.561 -2.584 1 98.31 110 ASP A C 1
ATOM 829 O O . ASP A 1 110 ? -11.93 -1.518 -3.178 1 98.31 110 ASP A O 1
ATOM 833 N N . ALA A 1 111 ? -10.422 -3.031 -2.426 1 97.94 111 ALA A N 1
ATOM 834 C CA . ALA A 1 111 ? -9.273 -2.238 -2.857 1 97.94 111 ALA A CA 1
ATOM 835 C C . ALA A 1 111 ? -9.25 -2.092 -4.375 1 97.94 111 ALA A C 1
ATOM 837 O O . ALA A 1 111 ? -8.773 -1.082 -4.902 1 97.94 111 ALA A O 1
ATOM 838 N N . LYS A 1 112 ? -9.734 -3.09 -5.098 1 97.12 112 LYS A N 1
ATOM 839 C CA . LYS A 1 112 ? -9.781 -3.084 -6.559 1 97.12 112 LYS A CA 1
ATOM 840 C C . LYS A 1 112 ? -10.742 -2.02 -7.078 1 97.12 112 LYS A C 1
ATOM 842 O O . LYS A 1 112 ? -10.406 -1.278 -8.008 1 97.12 112 LYS A O 1
ATOM 847 N N . ARG A 1 113 ? -11.867 -1.944 -6.445 1 97.31 113 ARG A N 1
ATOM 848 C CA . ARG A 1 113 ? -12.922 -1.046 -6.914 1 97.31 113 ARG A CA 1
ATOM 849 C C . ARG A 1 113 ? -12.836 0.308 -6.215 1 97.31 113 ARG A C 1
ATOM 851 O O . ARG A 1 113 ? -13.5 1.263 -6.617 1 97.31 113 ARG A O 1
ATOM 858 N N . GLY A 1 114 ? -12.07 0.408 -5.176 1 98.19 114 GLY A N 1
ATOM 859 C CA . GLY A 1 114 ? -11.922 1.656 -4.445 1 98.19 114 GLY A CA 1
ATOM 860 C C . GLY A 1 114 ? -13.117 1.977 -3.564 1 98.19 114 GLY A C 1
ATOM 861 O O . GLY A 1 114 ? -13.531 3.133 -3.471 1 98.19 114 GLY A O 1
ATOM 862 N N . HIS A 1 115 ? -13.742 0.971 -2.986 1 98.69 115 HIS A N 1
ATOM 863 C CA . HIS A 1 115 ? -14.859 1.159 -2.074 1 98.69 115 HIS A CA 1
ATOM 864 C C . HIS A 1 115 ? -14.398 1.129 -0.621 1 98.69 115 HIS A C 1
ATOM 866 O O . HIS A 1 115 ? -13.586 0.287 -0.242 1 98.69 115 HIS A O 1
ATOM 872 N N . TRP A 1 116 ? -14.984 2.066 0.118 1 98.75 116 TRP A N 1
ATOM 873 C CA . TRP A 1 116 ? -14.578 2.166 1.516 1 98.75 116 TRP A CA 1
ATOM 874 C C . TRP A 1 116 ? -15.688 2.768 2.365 1 98.75 116 TRP A C 1
ATOM 876 O O . TRP A 1 116 ? -16.703 3.229 1.837 1 98.75 116 TRP A O 1
ATOM 886 N N . ARG A 1 117 ? -15.562 2.73 3.674 1 98.75 117 ARG A N 1
ATOM 887 C CA . ARG A 1 117 ? -16.422 3.402 4.648 1 98.75 117 ARG A CA 1
ATOM 888 C C . ARG A 1 117 ? -15.648 3.705 5.93 1 98.75 117 ARG A C 1
ATOM 890 O O . ARG A 1 117 ? -14.539 3.209 6.125 1 98.75 117 ARG A O 1
ATOM 897 N N . PHE A 1 118 ? -16.219 4.551 6.734 1 98.69 118 PHE A N 1
ATOM 898 C CA . PHE A 1 118 ? -15.695 4.688 8.086 1 98.69 118 PHE A CA 1
ATOM 899 C C . PHE A 1 118 ? -16.156 3.533 8.969 1 98.69 118 PHE A C 1
ATOM 901 O O . PHE A 1 118 ? -17.266 3.027 8.805 1 98.69 118 PHE A O 1
ATOM 908 N N . LYS A 1 119 ? -15.352 3.197 9.867 1 97.94 119 LYS A N 1
ATOM 909 C CA . LYS A 1 119 ? -15.562 2.045 10.734 1 97.94 119 LYS A CA 1
ATOM 910 C C . LYS A 1 119 ? -16.891 2.145 11.469 1 97.94 119 LYS A C 1
ATOM 912 O O . LYS A 1 119 ? -17.547 1.13 11.727 1 97.94 119 LYS A O 1
ATOM 917 N N . ASP A 1 120 ? -17.328 3.291 11.766 1 97.69 120 ASP A N 1
ATOM 918 C CA . ASP A 1 120 ? -18.531 3.502 12.586 1 97.69 120 ASP A CA 1
ATOM 919 C C . ASP A 1 120 ? -19.719 3.916 11.719 1 97.69 120 ASP A C 1
ATOM 921 O O . ASP A 1 120 ? -20.734 4.371 12.234 1 97.69 120 ASP A O 1
ATOM 925 N N . GLU A 1 121 ? -19.562 3.811 10.414 1 97.62 121 GLU A N 1
ATOM 926 C CA . GLU A 1 121 ? -20.641 4.184 9.492 1 97.62 121 GLU A CA 1
ATOM 927 C C . GLU A 1 121 ? -20.953 3.045 8.531 1 97.62 121 GLU A C 1
ATOM 929 O O . GLU A 1 121 ? -20.109 2.186 8.273 1 97.62 121 GLU A O 1
ATOM 934 N N . GLU A 1 122 ? -22.094 3.117 7.969 1 95.81 122 GLU A N 1
ATOM 935 C CA . GLU A 1 122 ? -22.5 2.123 6.98 1 95.81 122 GLU 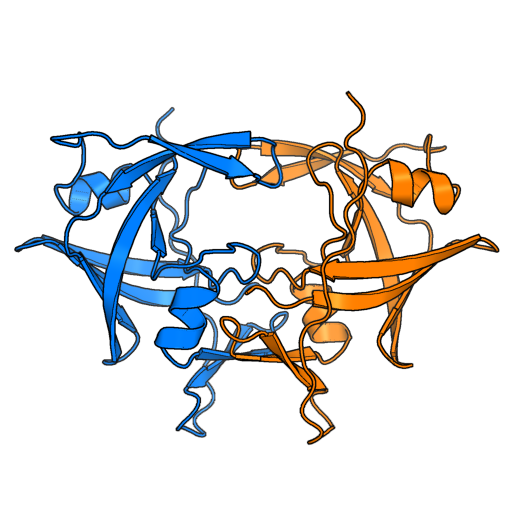A CA 1
ATOM 936 C C . GLU A 1 122 ? -22.422 2.684 5.562 1 95.81 122 GLU A C 1
ATOM 938 O O . GLU A 1 122 ? -22.453 1.931 4.59 1 95.81 122 GLU A O 1
ATOM 943 N N . ALA A 1 123 ? -22.328 3.936 5.547 1 97.19 123 ALA A N 1
ATOM 944 C CA . ALA A 1 123 ? -22.344 4.594 4.246 1 97.19 123 ALA A CA 1
ATOM 945 C C . ALA A 1 123 ? -21.156 4.145 3.391 1 97.19 123 ALA A C 1
ATOM 947 O O . ALA A 1 123 ? -20 4.262 3.809 1 97.19 123 ALA A O 1
ATOM 948 N N . LEU A 1 124 ? -21.469 3.654 2.197 1 98.12 124 LEU A N 1
ATOM 949 C CA . LEU A 1 124 ? -20.453 3.268 1.223 1 98.12 124 LEU A CA 1
ATOM 950 C C . LEU A 1 124 ? -19.906 4.492 0.505 1 98.12 124 LEU A C 1
ATOM 952 O O . LEU A 1 124 ? -20.656 5.383 0.11 1 98.12 124 LEU A O 1
ATOM 956 N N . ARG A 1 125 ? -18.672 4.52 0.42 1 98.44 125 ARG A N 1
ATOM 957 C CA . ARG A 1 125 ? -17.969 5.578 -0.301 1 98.44 125 ARG A CA 1
ATOM 958 C C . ARG A 1 125 ? -17.109 5.004 -1.428 1 98.44 125 ARG A C 1
ATOM 960 O O . ARG A 1 125 ? -16.766 3.818 -1.408 1 98.44 125 ARG A O 1
ATOM 967 N N . SER A 1 126 ? -16.828 5.91 -2.424 1 98.44 126 SER A N 1
ATOM 968 C CA . SER A 1 126 ? -16.016 5.512 -3.561 1 98.44 126 SER A CA 1
ATOM 969 C C . SER A 1 126 ? -14.734 6.34 -3.633 1 98.44 126 SER A C 1
ATOM 971 O O . SER A 1 126 ? -14.711 7.504 -3.223 1 98.44 126 SER A O 1
ATOM 973 N N . SER A 1 127 ? -13.742 5.691 -4.141 1 98.5 127 SER A N 1
ATOM 974 C CA . SER A 1 127 ? -12.484 6.371 -4.406 1 98.5 127 SER A CA 1
ATOM 975 C C . SER A 1 127 ? -12.695 7.609 -5.273 1 98.5 127 SER A C 1
ATOM 977 O O . SER A 1 127 ? -13.555 7.609 -6.16 1 98.5 127 SER A O 1
ATOM 979 N N . VAL A 1 128 ? -11.891 8.625 -5.023 1 98.56 128 VAL A N 1
ATOM 980 C CA . VAL A 1 128 ? -11.914 9.82 -5.855 1 98.56 128 VAL A CA 1
ATOM 981 C C . VAL A 1 128 ? -10.773 9.773 -6.867 1 98.56 128 VAL A C 1
ATOM 983 O O . VAL A 1 128 ? -9.898 8.906 -6.785 1 98.56 128 VAL A O 1
ATOM 986 N N . GLU A 1 129 ? -10.805 10.648 -7.848 1 97.44 129 GLU A N 1
ATOM 987 C CA . GLU A 1 129 ? -9.742 10.727 -8.852 1 97.44 129 GLU A CA 1
ATOM 988 C C . GLU A 1 129 ? -8.43 11.172 -8.219 1 97.44 129 GLU A C 1
ATOM 990 O O . GLU A 1 129 ? -8.414 12 -7.312 1 97.44 129 GLU A O 1
ATOM 995 N N . PRO A 1 130 ? -7.332 10.633 -8.742 1 97.69 130 PRO A N 1
ATOM 996 C CA . PRO A 1 130 ? -6.035 11.07 -8.219 1 97.69 130 PRO A CA 1
ATOM 997 C C . PRO A 1 130 ? -5.703 12.516 -8.578 1 97.69 130 PRO A C 1
ATOM 999 O O . PRO A 1 130 ? -6.031 12.969 -9.68 1 97.69 130 PRO A O 1
ATOM 1002 N N . GLN A 1 131 ? -5.207 13.234 -7.648 1 98.06 131 GLN A N 1
ATOM 1003 C CA . GLN A 1 131 ? -4.52 14.484 -7.938 1 98.06 131 GLN A CA 1
ATOM 1004 C C . GLN A 1 131 ? -3.006 14.305 -7.906 1 98.06 131 GLN A C 1
ATOM 1006 O O . GLN A 1 131 ? -2.439 13.953 -6.871 1 98.06 131 GLN A O 1
ATOM 1011 N N . ARG A 1 132 ? -2.34 14.625 -9 1 97.69 132 ARG A N 1
ATOM 1012 C CA . ARG A 1 132 ? -0.896 14.445 -9.117 1 97.69 132 ARG A CA 1
ATOM 1013 C C . ARG A 1 132 ? -0.172 15.781 -9.07 1 97.69 132 ARG A C 1
ATOM 1015 O O . ARG A 1 132 ? -0.704 16.797 -9.523 1 97.69 132 ARG A O 1
ATOM 1022 N N . TRP A 1 133 ? 0.967 15.734 -8.539 1 97.75 133 TRP A N 1
ATOM 1023 C CA . TRP A 1 133 ? 1.834 16.891 -8.359 1 97.75 133 TRP A CA 1
ATOM 1024 C C . TRP A 1 133 ? 3.164 16.703 -9.078 1 97.75 133 TRP A C 1
ATOM 1026 O O . TRP A 1 133 ? 3.637 15.57 -9.227 1 97.75 133 TRP A O 1
ATOM 1036 N N . PRO A 1 134 ? 3.729 17.75 -9.523 1 94.06 134 PRO A N 1
ATOM 1037 C CA . PRO A 1 134 ? 5.016 17.609 -10.211 1 94.06 134 PRO A CA 1
ATOM 1038 C C . PRO A 1 134 ? 6.121 17.094 -9.289 1 94.06 134 PRO A C 1
ATOM 1040 O O . PRO A 1 134 ? 6.164 17.453 -8.109 1 94.06 134 PRO A O 1
ATOM 1043 N N . ARG A 1 135 ? 6.922 16.125 -9.797 1 83.25 135 ARG A N 1
ATOM 1044 C CA . ARG A 1 135 ? 8.109 15.695 -9.07 1 83.25 135 ARG A CA 1
ATOM 1045 C C . ARG A 1 135 ? 9.258 16.688 -9.273 1 83.25 135 ARG A C 1
ATOM 1047 O O . ARG A 1 135 ? 9.32 17.375 -10.289 1 83.25 135 ARG A O 1
ATOM 1054 N N . ARG A 1 136 ? 9.789 17.141 -8.305 1 66.06 136 ARG A N 1
ATOM 1055 C CA . ARG A 1 136 ? 10.906 18.031 -8.594 1 66.06 136 ARG A CA 1
ATOM 1056 C C . ARG A 1 136 ? 11.945 17.344 -9.469 1 66.06 136 ARG A C 1
ATOM 1058 O O . ARG A 1 136 ? 12.297 16.188 -9.227 1 66.06 136 ARG A O 1
ATOM 1065 N N . GLY A 1 137 ? 12.016 17.594 -10.852 1 47.03 137 GLY A N 1
ATOM 1066 C CA . GLY A 1 137 ? 13.125 17.375 -11.773 1 47.03 137 GLY A CA 1
ATOM 1067 C C . GLY A 1 137 ? 14.477 17.672 -11.164 1 47.03 137 GLY A C 1
ATOM 1068 O O . GLY A 1 137 ? 14.562 18.344 -10.133 1 47.03 137 GLY A O 1
ATOM 1069 N N . MET B 1 1 ? 1.679 -1.505 12.367 1 79.31 1 MET B N 1
ATOM 1070 C CA . MET B 1 1 ? 1.449 -2.889 11.961 1 79.31 1 MET B CA 1
ATOM 1071 C C . MET B 1 1 ? 0.731 -2.947 10.617 1 79.31 1 MET B C 1
ATOM 1073 O O . MET B 1 1 ? -0.312 -2.316 10.438 1 79.31 1 MET B O 1
ATOM 1077 N N . ALA B 1 2 ? 1.259 -3.309 9.57 1 89.81 2 ALA B N 1
ATOM 1078 C CA . ALA B 1 2 ? 0.709 -3.514 8.227 1 89.81 2 ALA B CA 1
ATOM 1079 C C . ALA B 1 2 ? -0.019 -4.852 8.133 1 89.81 2 ALA B C 1
ATOM 1081 O O . ALA B 1 2 ? 0.106 -5.699 9.023 1 89.81 2 ALA B O 1
ATOM 1082 N N . LEU B 1 3 ? -0.902 -5.004 7.23 1 98.19 3 LEU B N 1
ATOM 1083 C CA . LEU B 1 3 ? -1.673 -6.227 7.039 1 98.19 3 LEU B CA 1
ATOM 1084 C C . LEU B 1 3 ? -0.904 -7.227 6.184 1 98.19 3 LEU B C 1
ATOM 1086 O O . LEU B 1 3 ? -0.614 -6.957 5.016 1 98.19 3 LEU B O 1
ATOM 1090 N N . ARG B 1 4 ? -0.634 -8.344 6.801 1 98.69 4 ARG B N 1
ATOM 1091 C CA . ARG B 1 4 ? -0.049 -9.492 6.105 1 98.69 4 ARG B CA 1
ATOM 1092 C C . ARG B 1 4 ? -0.945 -10.719 6.223 1 98.69 4 ARG B C 1
ATOM 1094 O O . ARG B 1 4 ? -1.538 -10.961 7.273 1 98.69 4 ARG B O 1
ATOM 1101 N N . VAL B 1 5 ? -0.983 -11.461 5.172 1 98.88 5 VAL B N 1
ATOM 1102 C CA . VAL B 1 5 ? -1.759 -12.695 5.176 1 98.88 5 VAL B CA 1
ATOM 1103 C C . VAL B 1 5 ? -0.858 -13.875 4.805 1 98.88 5 VAL B C 1
ATOM 1105 O O . VAL B 1 5 ? 0.115 -13.711 4.066 1 98.88 5 VAL B O 1
ATOM 1108 N N . ARG B 1 6 ? -1.174 -15.023 5.359 1 98.81 6 ARG B N 1
ATOM 1109 C CA . ARG B 1 6 ? -0.496 -16.234 4.922 1 98.81 6 ARG B CA 1
ATOM 1110 C C . ARG B 1 6 ? -0.951 -16.641 3.527 1 98.81 6 ARG B C 1
ATOM 1112 O O . ARG B 1 6 ? -2.148 -16.672 3.24 1 98.81 6 ARG B O 1
ATOM 1119 N N . ILE B 1 7 ? 0.044 -17 2.723 1 98.94 7 ILE B N 1
ATOM 1120 C CA . ILE B 1 7 ? -0.312 -17.391 1.36 1 98.94 7 ILE B CA 1
ATOM 1121 C C . ILE B 1 7 ? 0.476 -18.625 0.954 1 98.94 7 ILE B C 1
ATOM 1123 O O . ILE B 1 7 ? 1.49 -18.953 1.572 1 98.94 7 ILE B O 1
ATOM 1127 N N . ARG B 1 8 ? -0.054 -19.297 -0.035 1 98.81 8 ARG B N 1
ATOM 1128 C CA . ARG B 1 8 ? 0.664 -20.281 -0.827 1 98.81 8 ARG B CA 1
ATOM 1129 C C . ARG B 1 8 ? 0.714 -19.875 -2.297 1 98.81 8 ARG B C 1
ATOM 1131 O O . ARG B 1 8 ? -0.321 -19.609 -2.906 1 98.81 8 ARG B O 1
ATOM 1138 N N . LEU B 1 9 ? 1.931 -19.766 -2.795 1 98.75 9 LEU B N 1
ATOM 1139 C CA . LEU B 1 9 ? 2.137 -19.531 -4.223 1 98.75 9 LEU B CA 1
ATOM 1140 C C . LEU B 1 9 ? 2.529 -20.844 -4.922 1 98.75 9 LEU B C 1
ATOM 1142 O O . LEU B 1 9 ? 3.334 -21.609 -4.398 1 98.75 9 LEU B O 1
ATOM 1146 N N . ARG B 1 10 ? 1.912 -20.969 -6.102 1 98.31 10 ARG B N 1
ATOM 1147 C CA . ARG B 1 10 ? 2.217 -22.188 -6.863 1 98.31 10 ARG B CA 1
ATOM 1148 C C . ARG B 1 10 ? 2.525 -21.844 -8.32 1 98.31 10 ARG B C 1
ATOM 1150 O O . ARG B 1 10 ? 1.843 -21.016 -8.93 1 98.31 10 ARG B O 1
ATOM 1157 N N . ALA B 1 11 ? 3.541 -22.391 -8.852 1 96.25 11 ALA B N 1
ATOM 1158 C CA . ALA B 1 11 ? 3.893 -22.375 -10.266 1 96.25 11 ALA B CA 1
ATOM 1159 C C . ALA B 1 11 ? 4.328 -23.766 -10.742 1 96.25 11 ALA B C 1
ATOM 1161 O O . ALA B 1 11 ? 5.398 -24.25 -10.367 1 96.25 11 ALA B O 1
ATOM 1162 N N . GLY B 1 12 ? 3.449 -24.391 -11.617 1 92.88 12 GLY B N 1
ATOM 1163 C CA . GLY B 1 12 ? 3.721 -25.781 -11.953 1 92.88 12 GLY B CA 1
ATOM 1164 C C . GLY B 1 12 ? 3.709 -26.703 -10.742 1 92.88 12 GLY B C 1
ATOM 1165 O O . GLY B 1 12 ? 2.719 -26.75 -10.008 1 92.88 12 GLY B O 1
ATOM 1166 N N . ARG B 1 13 ? 4.809 -27.359 -10.469 1 94.81 13 ARG B N 1
ATOM 1167 C CA . ARG B 1 13 ? 4.898 -28.312 -9.375 1 94.81 13 ARG B CA 1
ATOM 1168 C C . ARG B 1 13 ? 5.52 -27.688 -8.133 1 94.81 13 ARG B C 1
ATOM 1170 O O . ARG B 1 13 ? 5.605 -28.312 -7.082 1 94.81 13 ARG B O 1
ATOM 1177 N N . ARG B 1 14 ? 5.926 -26.484 -8.25 1 97.12 14 ARG B N 1
ATOM 1178 C CA . ARG B 1 14 ? 6.625 -25.828 -7.156 1 97.12 14 ARG B CA 1
ATOM 1179 C C . ARG B 1 14 ? 5.672 -24.953 -6.348 1 97.12 14 ARG B C 1
ATOM 1181 O O . ARG B 1 14 ? 4.73 -24.375 -6.895 1 97.12 14 ARG B O 1
ATOM 1188 N N . GLU B 1 15 ? 5.961 -24.938 -5.102 1 98.19 15 GLU B N 1
ATOM 1189 C CA . GLU B 1 15 ? 5.133 -24.141 -4.199 1 98.19 15 GLU B CA 1
ATOM 1190 C C . GLU B 1 15 ? 5.98 -23.438 -3.143 1 98.19 15 GLU B C 1
ATOM 1192 O O . GLU B 1 15 ? 7.035 -23.953 -2.748 1 98.19 15 GLU B O 1
ATOM 1197 N N . VAL B 1 16 ? 5.559 -22.297 -2.742 1 98.62 16 VAL B N 1
ATOM 1198 C CA . VAL B 1 16 ? 6.168 -21.547 -1.651 1 98.62 16 VAL B CA 1
ATOM 1199 C C . VAL B 1 16 ? 5.086 -21.078 -0.683 1 98.62 16 VAL B C 1
ATOM 1201 O O . VAL B 1 16 ? 4.133 -20.406 -1.087 1 98.62 16 VAL B O 1
ATOM 1204 N N . GLU B 1 17 ? 5.133 -21.516 0.575 1 98.75 17 GLU B N 1
ATOM 1205 C CA . GLU B 1 17 ? 4.312 -20.953 1.643 1 98.75 17 GLU B CA 1
ATOM 1206 C C . GLU B 1 17 ? 5.031 -19.797 2.332 1 98.75 17 GLU B C 1
ATOM 1208 O O . GLU B 1 17 ? 6.199 -19.922 2.707 1 98.75 17 GLU B O 1
ATOM 1213 N N . THR B 1 18 ? 4.387 -18.703 2.469 1 98.81 18 THR B N 1
ATOM 1214 C CA . THR B 1 18 ? 4.984 -17.5 3.047 1 98.81 18 THR B CA 1
ATOM 1215 C C . THR B 1 18 ? 3.906 -16.5 3.465 1 98.81 18 THR B C 1
ATOM 1217 O O . THR B 1 18 ? 2.727 -16.859 3.547 1 98.81 18 THR B O 1
ATOM 1220 N N . SER B 1 19 ? 4.262 -15.312 3.926 1 98.81 19 SER B N 1
ATOM 1221 C CA . SER B 1 19 ? 3.33 -14.211 4.145 1 98.81 19 SER B CA 1
ATOM 1222 C C . SER B 1 19 ? 3.443 -13.164 3.043 1 98.81 19 SER B C 1
ATOM 1224 O O . SER B 1 19 ? 4.469 -13.078 2.361 1 98.81 19 SER B O 1
ATOM 1226 N N . ALA B 1 20 ? 2.412 -12.484 2.818 1 98.88 20 ALA B N 1
ATOM 1227 C CA . ALA B 1 20 ? 2.387 -11.398 1.84 1 98.88 20 ALA B CA 1
ATOM 1228 C C . ALA B 1 20 ? 1.763 -10.141 2.436 1 98.88 20 ALA B C 1
ATOM 1230 O O . ALA B 1 20 ? 0.764 -10.219 3.154 1 98.88 20 ALA B O 1
ATOM 1231 N N . LEU B 1 21 ? 2.389 -9.039 2.16 1 98.75 21 LEU B N 1
ATOM 1232 C CA . LEU B 1 21 ? 1.837 -7.738 2.518 1 98.75 21 LEU B CA 1
ATOM 1233 C C . LEU B 1 21 ? 0.713 -7.344 1.565 1 98.75 21 LEU B C 1
ATOM 1235 O O . LEU B 1 21 ? 0.906 -7.316 0.348 1 98.75 21 LEU B O 1
ATOM 1239 N N . VAL B 1 22 ? -0.514 -7.105 2.088 1 98.75 22 VAL B N 1
ATOM 1240 C CA . VAL B 1 22 ? -1.598 -6.559 1.279 1 98.75 22 VAL B CA 1
ATOM 1241 C C . VAL B 1 22 ? -1.385 -5.059 1.079 1 98.75 22 VAL B C 1
ATOM 1243 O O . VAL B 1 22 ? -1.609 -4.266 1.997 1 98.75 22 VAL B O 1
ATOM 1246 N N . ASN B 1 23 ? -0.927 -4.711 -0.151 1 98.25 23 ASN B N 1
ATOM 1247 C CA . ASN B 1 23 ? -0.488 -3.348 -0.417 1 98.25 23 ASN B CA 1
ATOM 1248 C C . ASN B 1 23 ? -1.445 -2.625 -1.36 1 98.25 23 ASN B C 1
ATOM 1250 O O . ASN B 1 23 ? -1.35 -2.771 -2.58 1 98.25 23 ASN B O 1
ATOM 1254 N N . THR B 1 24 ? -2.275 -1.735 -0.807 1 98.19 24 THR B N 1
ATOM 1255 C CA . THR B 1 24 ? -3.275 -1.039 -1.607 1 98.19 24 THR B CA 1
ATOM 1256 C C . THR B 1 24 ? -2.631 0.066 -2.439 1 98.19 24 THR B C 1
ATOM 1258 O O . THR B 1 24 ? -3.266 0.631 -3.33 1 98.19 24 THR B O 1
ATOM 1261 N N . GLY B 1 25 ? -1.389 0.334 -2.191 1 97.25 25 GLY B N 1
ATOM 1262 C CA . GLY B 1 25 ? -0.643 1.266 -3.021 1 97.25 25 GLY B CA 1
ATOM 1263 C C . GLY B 1 25 ? -0.022 0.613 -4.242 1 97.25 25 GLY B C 1
ATOM 1264 O O . GLY B 1 25 ? 0.492 1.301 -5.125 1 97.25 25 GLY B O 1
ATOM 1265 N N . PHE B 1 26 ? 0.036 -0.701 -4.223 1 98.06 26 PHE B N 1
ATOM 1266 C CA . PHE B 1 26 ? 0.415 -1.459 -5.41 1 98.06 26 PHE B CA 1
ATOM 1267 C C . PHE B 1 26 ? -0.743 -1.533 -6.395 1 98.06 26 PHE B C 1
ATOM 1269 O O . PHE B 1 26 ? -1.528 -2.482 -6.371 1 98.06 26 PHE B O 1
ATOM 1276 N N . GLU B 1 27 ? -0.806 -0.526 -7.273 1 97.88 27 GLU B N 1
ATOM 1277 C CA . GLU B 1 27 ? -1.896 -0.376 -8.234 1 97.88 27 GLU B CA 1
ATOM 1278 C C . GLU B 1 27 ? -1.645 -1.202 -9.492 1 97.88 27 GLU B C 1
ATOM 1280 O O . GLU B 1 27 ? -0.631 -1.019 -10.164 1 97.88 27 GLU B O 1
ATOM 1285 N N . SER B 1 28 ? -2.543 -2.064 -9.711 1 96.06 28 SER B N 1
ATOM 1286 C CA . SER B 1 28 ? -2.451 -2.896 -10.906 1 96.06 28 SER B CA 1
ATOM 1287 C C . SER B 1 28 ? -3.811 -3.055 -11.578 1 96.06 28 SER B C 1
ATOM 1289 O O . SER B 1 28 ? -4.848 -2.939 -10.922 1 96.06 28 SER B O 1
ATOM 1291 N N . SER B 1 29 ? -3.838 -3.291 -12.891 1 95.12 29 SER B N 1
ATOM 1292 C CA . SER B 1 29 ? -5.059 -3.594 -13.633 1 95.12 29 SER B CA 1
ATOM 1293 C C . SER B 1 29 ? -5.234 -5.098 -13.82 1 95.12 29 SER B C 1
ATOM 1295 O O . SER B 1 29 ? -6.176 -5.543 -14.477 1 95.12 29 SER B O 1
ATOM 1297 N N . ALA B 1 30 ? -4.34 -5.895 -13.336 1 94.94 30 ALA B N 1
ATOM 1298 C CA . ALA B 1 30 ? -4.316 -7.352 -13.43 1 94.94 30 ALA B CA 1
ATOM 1299 C C . ALA B 1 30 ? -3.992 -7.988 -12.078 1 94.94 30 ALA B C 1
ATOM 1301 O O . ALA B 1 30 ? -3.602 -7.293 -11.141 1 94.94 30 ALA B O 1
ATOM 1302 N N . PRO B 1 31 ? -4.281 -9.281 -11.914 1 96.31 31 PRO B N 1
ATOM 1303 C CA . PRO B 1 31 ? -3.977 -9.945 -10.648 1 96.31 31 PRO B CA 1
ATOM 1304 C C . PRO B 1 31 ? -2.479 -10.156 -10.438 1 96.31 31 PRO B C 1
ATOM 1306 O O . PRO B 1 31 ? -1.963 -11.242 -10.711 1 96.31 31 PRO B O 1
ATOM 1309 N N . ASP B 1 32 ? -1.819 -9.172 -9.977 1 97.12 32 ASP B N 1
ATOM 1310 C CA . ASP B 1 32 ? -0.363 -9.195 -9.883 1 97.12 32 ASP B CA 1
ATOM 1311 C C . ASP B 1 32 ? 0.09 -9.43 -8.445 1 97.12 32 ASP B C 1
ATOM 1313 O O . ASP B 1 32 ? -0.504 -8.891 -7.508 1 97.12 32 ASP B O 1
ATOM 1317 N N . VAL B 1 33 ? 1.098 -10.188 -8.328 1 98.44 33 VAL B N 1
ATOM 1318 C CA . VAL B 1 33 ? 1.854 -10.344 -7.09 1 98.44 33 VAL B CA 1
ATOM 1319 C C . VAL B 1 33 ? 3.32 -9.992 -7.332 1 98.44 33 VAL B C 1
ATOM 1321 O O . VAL B 1 33 ? 3.926 -10.453 -8.297 1 98.44 33 VAL B O 1
ATOM 1324 N N . ALA B 1 34 ? 3.861 -9.109 -6.512 1 98.44 34 ALA B N 1
ATOM 1325 C CA . ALA B 1 34 ? 5.293 -8.836 -6.562 1 98.44 34 ALA B CA 1
ATOM 1326 C C . ALA B 1 34 ? 6.059 -9.742 -5.602 1 98.44 34 ALA B C 1
ATOM 1328 O O . ALA B 1 34 ? 5.648 -9.93 -4.453 1 98.44 34 ALA B O 1
ATOM 1329 N N . VAL B 1 35 ? 7.137 -10.281 -6.113 1 98.38 35 VAL B N 1
ATOM 1330 C CA . VAL B 1 35 ? 7.883 -11.219 -5.281 1 98.38 35 VAL B CA 1
ATOM 1331 C C . VAL B 1 35 ? 9.367 -10.875 -5.312 1 98.38 35 VAL B C 1
ATOM 1333 O O . VAL B 1 35 ? 9.875 -10.375 -6.316 1 98.38 35 VAL B O 1
ATOM 1336 N N . PRO B 1 36 ? 10.039 -11.156 -4.172 1 98.25 36 PRO B N 1
ATOM 1337 C CA . PRO B 1 36 ? 11.5 -11.125 -4.203 1 98.25 36 PRO B CA 1
ATOM 1338 C C . PRO B 1 36 ? 12.102 -12.156 -5.156 1 98.25 36 PRO B C 1
ATOM 1340 O O . PRO B 1 36 ? 11.453 -13.164 -5.461 1 98.25 36 PRO B O 1
ATOM 1343 N N . VAL B 1 37 ? 13.32 -11.961 -5.516 1 97.38 37 VAL B N 1
ATOM 1344 C CA . VAL B 1 37 ? 14.008 -12.836 -6.453 1 97.38 37 VAL B CA 1
ATOM 1345 C C . VAL B 1 37 ? 14.07 -14.258 -5.887 1 97.38 37 VAL B C 1
ATOM 1347 O O . VAL B 1 37 ? 13.852 -15.234 -6.609 1 97.38 37 VAL B O 1
ATOM 1350 N N . GLU B 1 38 ? 14.344 -14.367 -4.605 1 98.06 38 GLU B N 1
ATOM 1351 C CA . GLU B 1 38 ? 14.469 -15.68 -3.984 1 98.06 38 GLU B CA 1
ATOM 1352 C C . GLU B 1 38 ? 13.164 -16.469 -4.074 1 98.06 38 GLU B C 1
ATOM 1354 O O . GLU B 1 38 ? 13.172 -17.688 -4.277 1 98.06 38 GLU B O 1
ATOM 1359 N N . VAL B 1 39 ? 12.047 -15.812 -3.924 1 98.31 39 VAL B N 1
ATOM 1360 C CA . VAL B 1 39 ? 10.75 -16.469 -4.051 1 98.31 39 VAL B CA 1
ATOM 1361 C C . VAL B 1 39 ? 10.547 -16.938 -5.488 1 98.31 39 VAL B C 1
ATOM 1363 O O . VAL B 1 39 ? 10.094 -18.062 -5.727 1 98.31 39 VAL B O 1
ATOM 1366 N N . ALA B 1 40 ? 10.875 -16.094 -6.449 1 97.19 40 ALA B N 1
ATOM 1367 C CA . ALA B 1 40 ? 10.781 -16.469 -7.855 1 97.19 40 ALA B CA 1
ATOM 1368 C C . ALA B 1 40 ? 11.641 -17.703 -8.148 1 97.19 40 ALA B C 1
ATOM 1370 O O . ALA B 1 40 ? 11.227 -18.594 -8.891 1 97.19 40 ALA B O 1
ATOM 1371 N N . ARG B 1 41 ? 12.82 -17.688 -7.574 1 97 41 ARG B N 1
ATOM 1372 C CA . ARG B 1 41 ? 13.727 -18.812 -7.762 1 97 41 ARG B CA 1
ATOM 1373 C C . ARG B 1 41 ? 13.109 -20.094 -7.23 1 97 41 ARG B C 1
ATOM 1375 O O . ARG B 1 41 ? 13.133 -21.125 -7.906 1 97 41 ARG B O 1
ATOM 1382 N N . ARG B 1 42 ? 12.562 -20.031 -6.09 1 97.44 42 ARG B N 1
ATOM 1383 C CA . ARG B 1 42 ? 11.961 -21.203 -5.465 1 97.44 42 ARG B CA 1
ATOM 1384 C C . ARG B 1 42 ? 10.766 -21.703 -6.27 1 97.44 42 ARG B C 1
ATOM 1386 O O . ARG B 1 42 ? 10.477 -22.906 -6.281 1 97.44 42 ARG B O 1
ATOM 1393 N N . LEU B 1 43 ? 10.172 -20.844 -6.98 1 97.38 43 LEU B N 1
ATOM 1394 C CA . LEU B 1 43 ? 9.023 -21.203 -7.805 1 97.38 43 LEU B CA 1
ATOM 1395 C C . LEU B 1 43 ? 9.469 -21.703 -9.172 1 97.38 43 LEU B C 1
ATOM 1397 O O . LEU B 1 43 ? 8.641 -22.109 -9.984 1 97.38 43 LEU B O 1
ATOM 1401 N N . GLY B 1 44 ? 10.75 -21.578 -9.445 1 95 44 GLY B N 1
ATOM 1402 C CA . GLY B 1 44 ? 11.297 -22.016 -10.719 1 95 44 GLY B CA 1
ATOM 1403 C C . GLY B 1 44 ? 11.102 -21.016 -11.836 1 95 44 GLY B C 1
ATOM 1404 O O . GLY B 1 44 ? 11.094 -21.375 -13.008 1 95 44 GLY B O 1
ATOM 1405 N N . LEU B 1 45 ? 10.93 -19.828 -11.438 1 95.06 45 LEU B N 1
ATOM 1406 C CA . LEU B 1 45 ? 10.609 -18.797 -12.422 1 95.06 45 LEU B CA 1
ATOM 1407 C C . LEU B 1 45 ? 11.812 -17.906 -12.672 1 95.06 45 LEU B C 1
ATOM 1409 O O . LEU B 1 45 ? 11.727 -16.938 -13.438 1 95.06 45 LEU B O 1
ATOM 1413 N N . TRP B 1 46 ? 12.922 -18.188 -11.992 1 93.06 46 TRP B N 1
ATOM 1414 C CA . TRP B 1 46 ? 14.109 -17.344 -12.102 1 93.06 46 TRP B CA 1
ATOM 1415 C C . TRP B 1 46 ? 15.352 -18.203 -12.32 1 93.06 46 TRP B C 1
ATOM 1417 O O . TRP B 1 46 ? 15.57 -19.188 -11.617 1 93.06 46 TRP B O 1
ATOM 1427 N N . PRO B 1 47 ? 16.234 -17.891 -13.195 1 93.31 47 PRO B N 1
ATOM 1428 C CA . PRO B 1 47 ? 16.062 -16.797 -14.141 1 93.31 47 PRO B CA 1
ATOM 1429 C C . PRO B 1 47 ? 14.93 -17.031 -15.141 1 93.31 47 PRO B C 1
ATOM 1431 O O . PRO B 1 47 ? 14.562 -18.188 -15.391 1 93.31 47 PRO B O 1
ATOM 1434 N N . PRO B 1 48 ? 14.336 -15.93 -15.555 1 89.12 48 PRO B N 1
ATOM 1435 C CA . PRO B 1 48 ? 13.195 -16.125 -16.453 1 89.12 48 PRO B CA 1
ATOM 1436 C C . PRO B 1 48 ? 13.609 -16.656 -17.828 1 89.12 48 PRO B C 1
ATOM 1438 O O . PRO B 1 48 ? 14.703 -16.344 -18.312 1 89.12 48 PRO B O 1
ATOM 1441 N N . LYS B 1 49 ? 12.734 -17.406 -18.422 1 84.31 49 LYS B N 1
ATOM 1442 C CA . LYS B 1 49 ? 13 -17.891 -19.781 1 84.31 49 LYS B CA 1
ATOM 1443 C C . LYS B 1 49 ? 12.844 -16.781 -20.812 1 84.31 49 LYS B C 1
ATOM 1445 O O . LYS B 1 49 ? 13.602 -16.703 -21.781 1 84.31 49 LYS B O 1
ATOM 1450 N N . SER B 1 50 ? 11.883 -16.031 -20.688 1 81 50 SER B N 1
ATOM 1451 C CA . SER B 1 50 ? 11.617 -14.805 -21.438 1 81 50 SER B CA 1
ATOM 1452 C C . SER B 1 50 ? 11.273 -13.656 -20.5 1 81 50 SER B C 1
ATOM 1454 O O . SER B 1 50 ? 10.672 -13.867 -19.438 1 81 50 SER B O 1
ATOM 1456 N N . ALA B 1 51 ? 11.898 -12.594 -20.859 1 75.38 51 ALA B N 1
ATOM 1457 C CA . ALA B 1 51 ? 11.727 -11.523 -19.875 1 75.38 51 ALA B CA 1
ATOM 1458 C C . ALA B 1 51 ? 10.93 -10.367 -20.453 1 75.38 51 ALA B C 1
ATOM 1460 O O . ALA B 1 51 ? 11.32 -9.781 -21.469 1 75.38 51 ALA B O 1
ATOM 1461 N N . ARG B 1 52 ? 9.781 -10.328 -20 1 92.5 52 ARG B N 1
ATOM 1462 C CA . ARG B 1 52 ? 9.086 -9.062 -20.188 1 92.5 52 ARG B CA 1
ATOM 1463 C C . ARG B 1 52 ? 9.391 -8.102 -19.047 1 92.5 52 ARG B C 1
ATOM 1465 O O . ARG B 1 52 ? 9.297 -8.469 -17.875 1 92.5 52 ARG B O 1
ATOM 1472 N N . VAL B 1 53 ? 9.867 -6.879 -19.438 1 95.56 53 VAL B N 1
ATOM 1473 C CA . VAL B 1 53 ? 10.219 -5.883 -18.438 1 95.56 53 VAL B CA 1
ATOM 1474 C C . VAL B 1 53 ? 9.164 -4.785 -18.391 1 95.56 53 VAL B C 1
ATOM 1476 O O . VAL B 1 53 ? 8.727 -4.297 -19.438 1 95.56 53 VAL B O 1
ATOM 1479 N N . VAL B 1 54 ? 8.758 -4.484 -17.219 1 96.12 54 VAL B N 1
ATOM 1480 C CA . VAL B 1 54 ? 7.793 -3.404 -17.031 1 96.12 54 VAL B CA 1
ATOM 1481 C C . VAL B 1 54 ? 8.359 -2.371 -16.047 1 96.12 54 VAL B C 1
ATOM 1483 O O . VAL B 1 54 ? 9.195 -2.695 -15.211 1 96.12 54 VAL B O 1
ATOM 1486 N N . SER B 1 55 ? 7.891 -1.148 -16.25 1 96.56 55 SER B N 1
ATOM 1487 C CA . SER B 1 55 ? 8.273 -0.067 -15.352 1 96.56 55 SER B CA 1
ATOM 1488 C C . SER B 1 55 ? 7.156 0.247 -14.359 1 96.56 55 SER B C 1
ATOM 1490 O O . SER B 1 55 ? 5.973 0.2 -14.711 1 96.56 55 SER B O 1
ATOM 1492 N N . ALA B 1 56 ? 7.527 0.441 -13.133 1 95.62 56 ALA B N 1
ATOM 1493 C CA . ALA B 1 56 ? 6.57 0.852 -12.102 1 95.62 56 ALA B CA 1
ATOM 1494 C C . ALA B 1 56 ? 7.078 2.07 -11.336 1 95.62 56 ALA B C 1
ATOM 1496 O O . ALA B 1 56 ? 8.281 2.197 -11.086 1 95.62 56 ALA B O 1
ATOM 1497 N N . ASP B 1 57 ? 6.168 2.914 -11.055 1 96.12 57 ASP B N 1
ATOM 1498 C CA . ASP B 1 57 ? 6.457 4.02 -10.148 1 96.12 57 ASP B CA 1
ATOM 1499 C C . ASP B 1 57 ? 6.371 3.57 -8.688 1 96.12 57 ASP B C 1
ATOM 1501 O O . ASP B 1 57 ? 5.375 2.973 -8.273 1 96.12 57 ASP B O 1
ATOM 1505 N N . THR B 1 58 ? 7.434 3.801 -7.914 1 97.19 58 THR B N 1
ATOM 1506 C CA . THR B 1 58 ? 7.488 3.383 -6.516 1 97.19 58 THR B CA 1
ATOM 1507 C C . THR B 1 58 ? 7.828 4.562 -5.613 1 97.19 58 THR B C 1
ATOM 1509 O O . THR B 1 58 ? 8.047 5.68 -6.094 1 97.19 58 THR B O 1
ATOM 1512 N N . GLY B 1 59 ? 7.848 4.281 -4.348 1 96.5 59 GLY B N 1
ATOM 1513 C CA . GLY B 1 59 ? 8.258 5.305 -3.4 1 96.5 59 GLY B CA 1
ATOM 1514 C C . GLY B 1 59 ? 9.711 5.723 -3.568 1 96.5 59 GLY B C 1
ATOM 1515 O O . GLY B 1 59 ? 10.125 6.75 -3.029 1 96.5 59 GLY B O 1
ATOM 1516 N N . GLY B 1 60 ? 10.461 4.934 -4.305 1 95.94 60 GLY B N 1
ATOM 1517 C CA . GLY B 1 60 ? 11.867 5.23 -4.562 1 95.94 60 GLY B CA 1
ATOM 1518 C C . GLY B 1 60 ? 12.141 5.625 -6.004 1 95.94 60 GLY B C 1
ATOM 1519 O O . GLY B 1 60 ? 13.273 5.539 -6.469 1 95.94 60 GLY B O 1
ATOM 1520 N N . GLY B 1 61 ? 11.102 5.973 -6.68 1 95.12 61 GLY B N 1
ATOM 1521 C CA . GLY B 1 61 ? 11.25 6.312 -8.086 1 95.12 61 GLY B CA 1
ATOM 1522 C C . GLY B 1 61 ? 10.852 5.188 -9.023 1 95.12 61 GLY B C 1
ATOM 1523 O O . GLY B 1 61 ? 10.273 4.19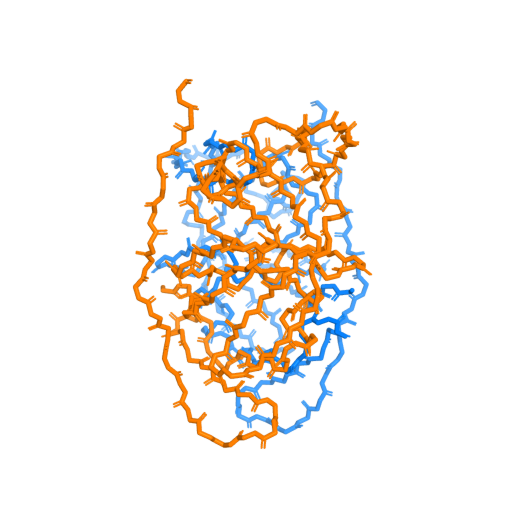1 -8.586 1 95.12 61 GLY B O 1
ATOM 1524 N N . GLU B 1 62 ? 11.055 5.438 -10.273 1 95.5 62 GLU B N 1
ATOM 1525 C CA . GLU B 1 62 ? 10.703 4.449 -11.297 1 95.5 62 GLU B CA 1
ATOM 1526 C C . GLU B 1 62 ? 11.703 3.295 -11.312 1 95.5 62 GLU B C 1
ATOM 1528 O O . GLU B 1 6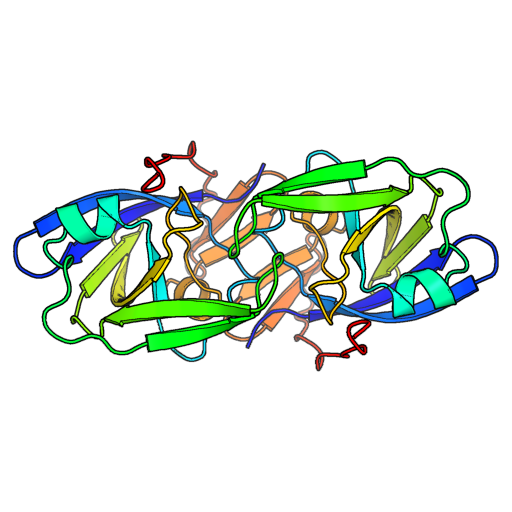2 ? 12.914 3.514 -11.289 1 95.5 62 GLU B O 1
ATOM 1533 N N . VAL B 1 63 ? 11.18 2.135 -11.352 1 96.31 63 VAL B N 1
ATOM 1534 C CA . VAL B 1 63 ? 12.039 0.959 -11.406 1 96.31 63 VAL B CA 1
ATOM 1535 C C . VAL B 1 63 ? 11.523 -0.012 -12.461 1 96.31 63 VAL B C 1
ATOM 1537 O O . VAL B 1 63 ? 10.328 -0.029 -12.773 1 96.31 63 VAL B O 1
ATOM 1540 N N . GLU B 1 64 ? 12.477 -0.785 -12.922 1 95.75 64 GLU B N 1
ATOM 1541 C CA . GLU B 1 64 ? 12.125 -1.857 -13.852 1 95.75 64 GLU B CA 1
ATOM 1542 C C . GLU B 1 64 ? 12.062 -3.205 -13.133 1 95.75 64 GLU B C 1
ATOM 1544 O O . GLU B 1 64 ? 12.875 -3.488 -12.258 1 95.75 64 GLU B O 1
ATOM 1549 N N . MET B 1 65 ? 11.062 -4.008 -13.5 1 95.56 65 MET B N 1
ATOM 1550 C CA . MET B 1 65 ? 10.852 -5.34 -12.945 1 95.56 65 MET B CA 1
ATOM 1551 C C . MET B 1 65 ? 10.57 -6.355 -14.047 1 95.56 65 MET B C 1
ATOM 1553 O O . MET B 1 65 ? 10.156 -5.984 -15.148 1 95.56 65 MET B O 1
ATOM 1557 N N . VAL B 1 66 ? 10.844 -7.566 -13.766 1 96.25 66 VAL B N 1
ATOM 1558 C CA . VAL B 1 66 ? 10.516 -8.648 -14.688 1 96.25 66 VAL B CA 1
ATOM 1559 C C . VAL B 1 66 ? 9.078 -9.109 -14.445 1 96.25 66 VAL B C 1
ATOM 1561 O O . VAL B 1 66 ? 8.68 -9.359 -13.305 1 96.25 66 VAL B O 1
ATOM 1564 N N . TYR B 1 67 ? 8.375 -9.141 -15.516 1 96.75 67 TYR B N 1
ATOM 1565 C CA . TYR B 1 67 ? 6.977 -9.547 -15.516 1 96.75 67 TYR B CA 1
ATOM 1566 C C . TYR B 1 67 ? 6.812 -10.938 -16.125 1 96.75 67 TYR B C 1
ATOM 1568 O O . TYR B 1 67 ? 7.18 -11.156 -17.281 1 96.75 67 TYR B O 1
ATOM 1576 N N . ILE B 1 68 ? 6.273 -11.852 -15.352 1 94.44 68 ILE B N 1
ATOM 1577 C CA . ILE B 1 68 ? 6.117 -13.227 -15.797 1 94.44 68 ILE B CA 1
ATOM 1578 C C . ILE B 1 68 ? 4.641 -13.617 -15.773 1 94.44 68 ILE B C 1
ATOM 1580 O O . ILE B 1 68 ? 4.031 -13.703 -14.711 1 94.44 68 ILE B O 1
ATOM 1584 N N . GLU B 1 69 ? 4.102 -13.859 -16.984 1 87.5 69 GLU B N 1
ATOM 1585 C CA . GLU B 1 69 ? 2.756 -14.414 -17.109 1 87.5 69 GLU B CA 1
ATOM 1586 C C . GLU B 1 69 ? 2.785 -15.938 -17.078 1 87.5 69 GLU B C 1
ATOM 1588 O O . GLU B 1 69 ? 2.875 -16.578 -18.125 1 87.5 69 GLU B O 1
ATOM 1593 N N . ALA B 1 70 ? 3.084 -16.547 -15.953 1 69.38 70 ALA B N 1
ATOM 1594 C CA . ALA B 1 70 ? 3.447 -17.969 -15.859 1 69.38 70 ALA B CA 1
ATOM 1595 C C . ALA B 1 70 ? 2.223 -18.828 -15.5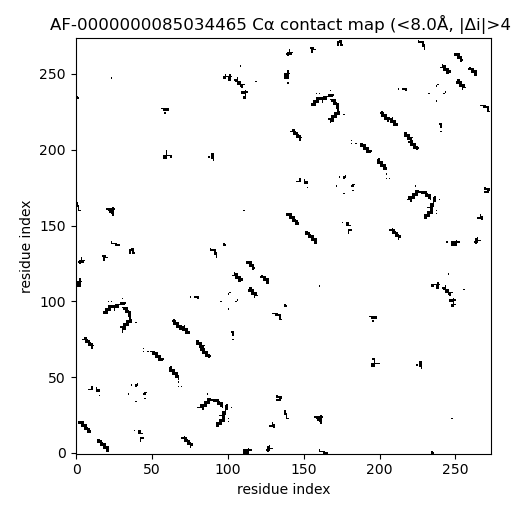7 1 69.38 70 ALA B C 1
ATOM 1597 O O . ALA B 1 70 ? 2.334 -20.047 -15.438 1 69.38 70 ALA B O 1
ATOM 1598 N N . GLY B 1 71 ? 1.115 -18.172 -15.414 1 82.06 71 GLY B N 1
ATOM 1599 C CA . GLY B 1 71 ? 0.006 -19 -14.961 1 82.06 71 GLY B CA 1
ATOM 1600 C C . GLY B 1 71 ? 0.127 -19.422 -13.508 1 82.06 71 GLY B C 1
ATOM 1601 O O . GLY B 1 71 ? -0.187 -20.562 -13.156 1 82.06 71 GLY B O 1
ATOM 1602 N N . ALA B 1 72 ? 0.712 -18.688 -12.68 1 96.06 72 ALA B N 1
ATOM 1603 C CA . ALA B 1 72 ? 0.844 -19 -11.258 1 96.06 72 ALA B CA 1
ATOM 1604 C C . ALA B 1 72 ? -0.485 -18.828 -10.531 1 96.06 72 ALA B C 1
ATOM 1606 O O . ALA B 1 72 ? -1.441 -18.281 -11.094 1 96.06 72 ALA B O 1
ATOM 1607 N N . GLU B 1 73 ? -0.458 -19.438 -9.344 1 98.38 73 GLU B N 1
ATOM 1608 C CA . GLU B 1 73 ? -1.647 -19.344 -8.5 1 98.38 73 GLU B CA 1
ATOM 1609 C C . GLU B 1 73 ? -1.29 -18.906 -7.086 1 98.38 73 GLU B C 1
ATOM 1611 O O . GLU B 1 73 ? -0.226 -19.266 -6.57 1 98.38 73 GLU B O 1
ATOM 1616 N N . ILE B 1 74 ? -2.195 -18.188 -6.512 1 98.81 74 ILE B N 1
ATOM 1617 C CA . ILE B 1 74 ? -2.086 -17.828 -5.102 1 98.81 74 ILE B CA 1
ATOM 1618 C C . ILE B 1 74 ? -3.279 -18.391 -4.332 1 98.81 74 ILE B C 1
ATOM 1620 O O . ILE B 1 74 ? -4.398 -18.422 -4.852 1 98.81 74 ILE B O 1
ATOM 1624 N N . GLU B 1 75 ? -2.984 -18.797 -3.139 1 98.81 75 GLU B N 1
ATOM 1625 C CA . GLU B 1 75 ? -4.035 -19.281 -2.244 1 98.81 75 GLU B CA 1
ATOM 1626 C C . GLU B 1 75 ? -3.979 -18.562 -0.897 1 98.81 75 GLU B C 1
ATOM 1628 O O . GLU B 1 75 ? -2.91 -18.453 -0.291 1 98.81 75 GLU B O 1
ATOM 1633 N N . VAL B 1 76 ? -5.059 -18.016 -0.448 1 98.69 76 VAL B N 1
ATOM 1634 C CA . VAL B 1 76 ? -5.234 -17.438 0.882 1 98.69 76 VAL B CA 1
ATOM 1635 C C . VAL B 1 76 ? -6.391 -18.141 1.597 1 98.69 76 VAL B C 1
ATOM 1637 O O . VAL B 1 76 ? -7.559 -17.922 1.255 1 98.69 76 VAL B O 1
ATOM 1640 N N . GLU B 1 77 ? -6.086 -18.922 2.605 1 97.69 77 GLU B N 1
ATOM 1641 C CA . GLU B 1 77 ? -7.07 -19.641 3.398 1 97.69 77 GLU B CA 1
ATOM 1642 C C . GLU B 1 77 ? -8.094 -20.344 2.506 1 97.69 77 GLU B C 1
ATOM 1644 O O . GLU B 1 77 ? -9.297 -20.203 2.715 1 97.69 77 GLU B O 1
ATOM 1649 N N . GLY B 1 78 ? -7.648 -20.953 1.524 1 96.5 78 GLY B N 1
ATOM 1650 C CA . GLY B 1 78 ? -8.492 -21.781 0.687 1 96.5 78 GLY B CA 1
ATOM 1651 C C . GLY B 1 78 ? -8.992 -21.078 -0.557 1 96.5 78 GLY B C 1
ATOM 1652 O O . GLY B 1 78 ? -9.469 -21.719 -1.497 1 96.5 78 GLY B O 1
ATOM 1653 N N . ARG B 1 79 ? -8.914 -19.781 -0.616 1 98 79 ARG B N 1
ATOM 1654 C CA . ARG B 1 79 ? -9.297 -19.016 -1.803 1 98 79 ARG B CA 1
ATOM 1655 C C . ARG B 1 79 ? -8.141 -18.922 -2.787 1 98 79 ARG B C 1
ATOM 1657 O O . ARG B 1 79 ? -7.02 -18.562 -2.402 1 98 79 ARG B O 1
ATOM 1664 N N . ARG B 1 80 ? -8.477 -19.203 -4.031 1 97.44 80 ARG B N 1
ATOM 1665 C CA . ARG B 1 80 ? -7.422 -19.266 -5.039 1 97.44 80 ARG B CA 1
ATOM 1666 C C . ARG B 1 80 ? -7.672 -18.266 -6.156 1 97.44 80 ARG B C 1
ATOM 1668 O O . ARG B 1 80 ? -8.82 -17.906 -6.434 1 97.44 80 ARG B O 1
ATOM 1675 N N . ALA B 1 81 ? -6.633 -17.828 -6.715 1 97.88 81 ALA B N 1
ATOM 1676 C CA . ALA B 1 81 ? -6.676 -16.953 -7.887 1 97.88 81 ALA B CA 1
ATOM 1677 C C . ALA B 1 81 ? -5.441 -17.141 -8.766 1 97.88 81 ALA B C 1
ATOM 1679 O O . ALA B 1 81 ? -4.344 -17.391 -8.25 1 97.88 81 ALA B O 1
ATOM 1680 N N . SER B 1 82 ? -5.66 -17.078 -10.102 1 97.81 82 SER B N 1
ATOM 1681 C CA . SER B 1 82 ? -4.523 -17.016 -11.016 1 97.81 82 SER B CA 1
ATOM 1682 C C . SER B 1 82 ? -3.828 -15.664 -10.938 1 97.81 82 SER B C 1
ATOM 1684 O O . SER B 1 82 ? -4.488 -14.625 -10.844 1 97.81 82 SER B O 1
ATOM 1686 N N . VAL B 1 83 ? -2.473 -15.773 -11.008 1 97.94 83 VAL B N 1
ATOM 1687 C CA . VAL B 1 83 ? -1.769 -14.508 -10.812 1 97.94 83 VAL B CA 1
ATOM 1688 C C . VAL B 1 83 ? -0.611 -14.398 -11.797 1 97.94 83 VAL B C 1
ATOM 1690 O O . VAL B 1 83 ? -0.096 -15.414 -12.273 1 97.94 83 VAL B O 1
ATOM 1693 N N . ASN B 1 84 ? -0.275 -13.109 -12.125 1 96.75 84 ASN B N 1
ATOM 1694 C CA . ASN B 1 84 ? 1.015 -12.773 -12.719 1 96.75 84 ASN B CA 1
ATOM 1695 C C . ASN B 1 84 ? 2.061 -12.469 -11.648 1 96.75 84 ASN B C 1
ATOM 1697 O O . ASN B 1 84 ? 1.726 -11.977 -10.57 1 96.75 84 ASN B O 1
ATOM 1701 N N . ILE B 1 85 ? 3.287 -12.805 -12.062 1 97.25 85 ILE B N 1
ATOM 1702 C CA . ILE B 1 85 ? 4.391 -12.609 -11.125 1 97.25 85 ILE B CA 1
ATOM 1703 C C . ILE B 1 85 ? 5.246 -11.43 -11.586 1 97.25 85 ILE B C 1
ATOM 1705 O O . ILE B 1 85 ? 5.703 -11.398 -12.734 1 97.25 85 ILE B O 1
ATOM 1709 N N . LEU B 1 86 ? 5.406 -10.445 -10.695 1 97.31 86 LEU B N 1
ATOM 1710 C CA . LEU B 1 86 ? 6.383 -9.375 -10.875 1 97.31 86 LEU B CA 1
ATOM 1711 C C . LEU B 1 86 ? 7.586 -9.586 -9.961 1 97.31 86 LEU B C 1
ATOM 1713 O O . LEU B 1 86 ? 7.461 -9.531 -8.734 1 97.31 86 LEU B O 1
ATOM 1717 N N . VAL B 1 87 ? 8.688 -9.789 -10.547 1 97.19 87 VAL B N 1
ATOM 1718 C CA . VAL B 1 87 ? 9.891 -10 -9.75 1 97.19 87 VAL B CA 1
ATOM 1719 C C . VAL B 1 87 ? 10.586 -8.664 -9.5 1 97.19 87 VAL B C 1
ATOM 1721 O O . VAL B 1 87 ? 11.062 -8.016 -10.438 1 97.19 87 VAL B O 1
ATOM 1724 N N . ASN B 1 88 ? 10.672 -8.266 -8.273 1 97.06 88 ASN B N 1
ATOM 1725 C CA . ASN B 1 88 ? 11.242 -6.992 -7.855 1 97.06 88 ASN B CA 1
ATOM 1726 C C . ASN B 1 88 ? 12.445 -7.188 -6.945 1 97.06 88 ASN B C 1
ATOM 1728 O O . ASN B 1 88 ? 12.305 -7.605 -5.793 1 97.06 88 ASN B O 1
ATOM 1732 N N . PRO B 1 89 ? 13.625 -6.859 -7.395 1 95.94 89 PRO B N 1
ATOM 1733 C CA . PRO B 1 89 ? 14.82 -7.133 -6.602 1 95.94 89 PRO B CA 1
ATOM 1734 C C . PRO B 1 89 ? 14.977 -6.184 -5.418 1 95.94 89 PRO B C 1
ATOM 1736 O O . PRO B 1 89 ? 15.859 -6.375 -4.578 1 95.94 89 PRO B O 1
ATOM 1739 N N . TYR B 1 90 ? 14.109 -5.211 -5.227 1 96.5 90 TYR B N 1
ATOM 1740 C CA . TYR B 1 90 ? 14.281 -4.195 -4.191 1 96.5 90 TYR B CA 1
ATOM 1741 C C . TYR B 1 90 ? 13.422 -4.504 -2.977 1 96.5 90 TYR B C 1
ATOM 1743 O O . TYR B 1 90 ? 13.492 -3.809 -1.961 1 96.5 90 TYR B O 1
ATOM 1751 N N . ILE B 1 91 ? 12.594 -5.535 -3.059 1 97.5 91 ILE B N 1
ATOM 1752 C CA . ILE B 1 91 ? 11.711 -5.836 -1.939 1 97.5 91 ILE B CA 1
ATOM 1753 C C . ILE B 1 91 ? 12.156 -7.125 -1.254 1 97.5 91 ILE B C 1
ATOM 1755 O O . ILE B 1 91 ? 12.844 -7.949 -1.861 1 97.5 91 ILE B O 1
ATOM 1759 N N . ASP B 1 92 ? 11.68 -7.238 0.022 1 97.94 92 ASP B N 1
ATOM 1760 C CA . ASP B 1 92 ? 12.07 -8.438 0.765 1 97.94 92 ASP B CA 1
ATOM 1761 C C . ASP B 1 92 ? 10.844 -9.188 1.276 1 97.94 92 ASP B C 1
ATOM 1763 O O . ASP B 1 92 ? 10.969 -10.133 2.053 1 97.94 92 ASP B O 1
ATOM 1767 N N . GLU B 1 93 ? 9.711 -8.758 0.922 1 98.31 93 GLU B N 1
ATOM 1768 C CA . GLU B 1 93 ? 8.438 -9.422 1.215 1 98.31 93 GLU B CA 1
ATOM 1769 C C . GLU B 1 93 ? 7.578 -9.547 -0.038 1 98.31 93 GLU B C 1
ATOM 1771 O O . GLU B 1 93 ? 7.719 -8.75 -0.974 1 98.31 93 GLU B O 1
ATOM 1776 N N . VAL B 1 94 ? 6.746 -10.516 -0.072 1 98.81 94 VAL B N 1
ATOM 1777 C CA . VAL B 1 94 ? 5.77 -10.641 -1.147 1 98.81 94 VAL B CA 1
ATOM 1778 C C . VAL B 1 94 ? 4.684 -9.578 -0.979 1 98.81 94 VAL B C 1
ATOM 1780 O O . VAL B 1 94 ? 4.219 -9.328 0.137 1 98.81 94 VAL B O 1
ATOM 1783 N N . LEU B 1 95 ? 4.285 -8.977 -2.107 1 98.69 95 LEU B N 1
ATOM 1784 C CA . LEU B 1 95 ? 3.258 -7.938 -2.076 1 98.69 95 LEU B CA 1
ATOM 1785 C C . LEU B 1 95 ? 2.047 -8.352 -2.904 1 98.69 95 LEU B C 1
ATOM 1787 O O . LEU B 1 95 ? 2.188 -8.75 -4.062 1 98.69 95 LEU B O 1
ATOM 1791 N N . ILE B 1 96 ? 0.882 -8.242 -2.326 1 98.5 96 ILE B N 1
ATOM 1792 C CA . ILE B 1 96 ? -0.393 -8.414 -3.016 1 98.5 96 ILE B CA 1
ATOM 1793 C C . ILE B 1 96 ? -0.906 -7.059 -3.492 1 98.5 96 ILE B C 1
ATOM 1795 O O . ILE B 1 96 ? -0.974 -6.102 -2.715 1 98.5 96 ILE B O 1
ATOM 1799 N N . SER B 1 97 ? -1.289 -6.965 -4.77 1 98.19 97 SER B N 1
ATOM 1800 C CA . SER B 1 97 ? -1.773 -5.719 -5.352 1 98.19 97 SER B CA 1
ATOM 1801 C C . SER B 1 97 ? -3.193 -5.406 -4.887 1 98.19 97 SER B C 1
ATOM 1803 O O . SER B 1 97 ? -3.867 -6.266 -4.316 1 98.19 97 SER B O 1
ATOM 1805 N N . ASP B 1 98 ? -3.623 -4.164 -5.184 1 98.38 98 ASP B N 1
ATOM 1806 C CA . ASP B 1 98 ? -5 -3.779 -4.891 1 98.38 98 ASP B CA 1
ATOM 1807 C C . ASP B 1 98 ? -5.992 -4.637 -5.676 1 98.38 98 ASP B C 1
ATOM 1809 O O . ASP B 1 98 ? -6.992 -5.102 -5.129 1 98.38 98 ASP B O 1
ATOM 1813 N N . PHE B 1 99 ? -5.66 -4.922 -6.957 1 98.06 99 PHE B N 1
ATOM 1814 C CA . PHE B 1 99 ? -6.504 -5.754 -7.805 1 98.06 99 PHE B CA 1
ATOM 1815 C C . PHE B 1 99 ? -6.703 -7.133 -7.188 1 98.06 99 PHE B C 1
ATOM 1817 O O . PHE B 1 99 ? -7.836 -7.59 -7.023 1 98.06 99 PHE B O 1
ATOM 1824 N N . LEU B 1 100 ? -5.613 -7.703 -6.832 1 98.12 100 LEU B N 1
ATOM 1825 C CA . LEU B 1 100 ? -5.66 -9.07 -6.332 1 98.12 100 LEU B CA 1
ATOM 1826 C C . LEU B 1 100 ? -6.344 -9.133 -4.973 1 98.12 100 LEU B C 1
ATOM 1828 O O . LEU B 1 100 ? -7.055 -10.094 -4.672 1 98.12 100 LEU B O 1
ATOM 1832 N N . ALA B 1 101 ? -6.082 -8.156 -4.07 1 98.31 101 ALA B N 1
ATOM 1833 C CA . ALA B 1 101 ? -6.789 -8.094 -2.797 1 98.31 101 ALA B CA 1
ATOM 1834 C C . ALA B 1 101 ? -8.297 -8.086 -3.006 1 98.31 101 ALA B C 1
ATOM 1836 O O . ALA B 1 101 ? -9.031 -8.797 -2.309 1 98.31 101 ALA B O 1
ATOM 1837 N N . GLY B 1 102 ? -8.727 -7.238 -3.979 1 97.81 102 GLY B N 1
ATOM 1838 C CA . GLY B 1 102 ? -10.141 -7.211 -4.301 1 97.81 102 GLY B CA 1
ATOM 1839 C C . GLY B 1 102 ? -10.656 -8.531 -4.852 1 97.81 102 GLY B C 1
ATOM 1840 O O . GLY B 1 102 ? -11.742 -8.984 -4.488 1 97.81 102 GLY B O 1
ATOM 1841 N N . GLU B 1 103 ? -9.867 -9.109 -5.738 1 97.19 103 GLU B N 1
ATOM 1842 C CA . GLU B 1 103 ? -10.242 -10.383 -6.355 1 97.19 103 GLU B CA 1
ATOM 1843 C C . GLU B 1 103 ? -10.391 -11.484 -5.312 1 97.19 103 GLU B C 1
ATOM 1845 O O . GLU B 1 103 ? -11.289 -12.32 -5.414 1 97.19 103 GLU B O 1
ATOM 1850 N N . LEU B 1 104 ? -9.555 -11.453 -4.301 1 98.19 104 LEU B N 1
ATOM 1851 C CA . LEU B 1 104 ? -9.562 -12.469 -3.256 1 98.19 104 LEU B CA 1
ATOM 1852 C C . LEU B 1 104 ? -10.641 -12.18 -2.219 1 98.19 104 LEU B C 1
ATOM 1854 O O . LEU B 1 104 ? -10.914 -13.008 -1.351 1 98.19 104 LEU B O 1
ATOM 1858 N N . GLY B 1 105 ? -11.211 -10.992 -2.293 1 98.25 105 GLY B N 1
ATOM 1859 C CA . GLY B 1 105 ? -12.273 -10.609 -1.375 1 98.25 105 GLY B CA 1
ATOM 1860 C C . GLY B 1 105 ? -11.758 -10.195 -0.008 1 98.25 105 GLY B C 1
ATOM 1861 O O . GLY B 1 105 ? -12.422 -10.422 1.004 1 98.25 105 GLY B O 1
ATOM 1862 N N . ILE B 1 106 ? -10.602 -9.648 0.032 1 98.56 106 ILE B N 1
ATOM 1863 C CA . ILE B 1 106 ? -10.023 -9.219 1.298 1 98.56 106 ILE B CA 1
ATOM 1864 C C . ILE B 1 106 ? -10.562 -7.84 1.669 1 98.56 106 ILE B C 1
ATOM 1866 O O . ILE B 1 106 ? -10.383 -6.871 0.927 1 98.56 106 ILE B O 1
ATOM 1870 N N . VAL B 1 107 ? -11.227 -7.738 2.77 1 98.75 107 VAL B N 1
ATOM 1871 C CA . VAL B 1 107 ? -11.68 -6.488 3.373 1 98.75 107 VAL B CA 1
ATOM 1872 C C . VAL B 1 107 ? -10.734 -6.09 4.504 1 98.75 107 VAL B C 1
ATOM 1874 O O . VAL B 1 107 ? -10.523 -6.859 5.441 1 98.75 107 VAL B O 1
ATOM 1877 N N . ILE B 1 108 ? -10.172 -4.934 4.375 1 98.69 108 ILE B N 1
ATOM 1878 C CA . ILE B 1 108 ? -9.266 -4.438 5.406 1 98.69 108 ILE B CA 1
ATOM 1879 C C . ILE B 1 108 ? -10.047 -3.602 6.418 1 98.69 108 ILE B C 1
ATOM 1881 O O . ILE B 1 108 ? -10.445 -2.473 6.125 1 98.69 108 ILE B O 1
ATOM 1885 N N . LEU B 1 109 ? -10.172 -4.105 7.609 1 98.62 109 LEU B N 1
ATOM 1886 C CA . LEU B 1 109 ? -11.016 -3.506 8.633 1 98.62 109 LEU B CA 1
ATOM 1887 C C . LEU B 1 109 ? -10.258 -2.447 9.422 1 98.62 109 LEU B C 1
ATOM 1889 O O . LEU B 1 109 ? -10.836 -1.448 9.852 1 98.62 109 LEU B O 1
ATOM 1893 N N . ASP B 1 110 ? -9.055 -2.707 9.664 1 98.31 110 ASP B N 1
ATOM 1894 C CA . ASP B 1 110 ? -8.148 -1.818 10.383 1 98.31 110 ASP B CA 1
ATOM 1895 C C . ASP B 1 110 ? -6.699 -2.039 9.953 1 98.31 110 ASP B C 1
ATOM 1897 O O . ASP B 1 110 ? -6.043 -2.979 10.406 1 98.31 110 ASP B O 1
ATOM 1901 N N . ALA B 1 111 ? -6.23 -1.138 9.102 1 97.88 111 ALA B N 1
ATOM 1902 C CA . ALA B 1 111 ? -4.895 -1.298 8.523 1 97.88 111 ALA B CA 1
ATOM 1903 C C . ALA B 1 111 ? -3.816 -1.156 9.594 1 97.88 111 ALA B C 1
ATOM 1905 O O . ALA B 1 111 ? -2.748 -1.764 9.492 1 97.88 111 ALA B O 1
ATOM 1906 N N . LYS B 1 112 ? -4.074 -0.35 10.625 1 97.19 112 LYS B N 1
ATOM 1907 C CA . LYS B 1 112 ? -3.133 -0.128 11.719 1 97.19 112 LYS B CA 1
ATOM 1908 C C . LYS B 1 112 ? -2.953 -1.393 12.555 1 97.19 112 LYS B C 1
ATOM 1910 O O . LYS B 1 112 ? -1.828 -1.761 12.898 1 97.19 112 LYS B O 1
ATOM 1915 N N . ARG B 1 113 ? -4.035 -2.049 12.805 1 97.38 113 ARG B N 1
ATOM 1916 C CA . ARG B 1 113 ? -4.016 -3.207 13.695 1 97.38 113 ARG B CA 1
ATOM 1917 C C . ARG B 1 113 ? -3.859 -4.5 12.906 1 97.38 113 ARG B C 1
ATOM 1919 O O . ARG B 1 113 ? -3.617 -5.562 13.484 1 97.38 113 ARG B O 1
ATOM 1926 N N . GLY B 1 114 ? -4.027 -4.453 11.625 1 98.19 114 GLY B N 1
ATOM 1927 C CA . GLY B 1 114 ? -3.893 -5.637 10.789 1 98.19 114 GLY B CA 1
ATOM 1928 C C . GLY B 1 114 ? -5.094 -6.562 10.867 1 98.19 114 GLY B C 1
ATOM 1929 O O . GLY B 1 114 ? -4.941 -7.785 10.867 1 98.19 114 GLY B O 1
ATOM 1930 N N . HIS B 1 115 ? -6.281 -6.004 11.047 1 98.69 115 HIS B N 1
ATOM 1931 C CA . HIS B 1 115 ? -7.512 -6.789 11.078 1 98.69 115 HIS B CA 1
ATOM 1932 C C . HIS B 1 115 ? -8.188 -6.82 9.711 1 98.69 115 HIS B C 1
ATOM 1934 O O . HIS B 1 115 ? -8.266 -5.793 9.031 1 98.69 115 HIS B O 1
ATOM 1940 N N . TRP B 1 116 ? -8.664 -8.016 9.406 1 98.75 116 TRP B N 1
ATOM 1941 C CA . TRP B 1 116 ? -9.281 -8.172 8.094 1 98.75 116 TRP B CA 1
ATOM 1942 C C . TRP B 1 116 ? -10.297 -9.312 8.102 1 98.75 116 TRP B C 1
ATOM 1944 O O . TRP B 1 116 ? -10.398 -10.055 9.086 1 98.75 116 TRP B O 1
ATOM 1954 N N . ARG B 1 117 ? -11.094 -9.445 7.062 1 98.75 117 ARG B N 1
ATOM 1955 C CA . ARG B 1 117 ? -11.992 -10.562 6.793 1 98.75 117 ARG B CA 1
ATOM 1956 C C . ARG B 1 117 ? -12.227 -10.734 5.297 1 98.75 117 ARG B C 1
ATOM 1958 O O . ARG B 1 117 ? -11.852 -9.867 4.504 1 98.75 117 ARG B O 1
ATOM 1965 N N . PHE B 1 118 ? -12.766 -11.859 4.941 1 98.69 118 PHE B N 1
ATOM 1966 C CA . PHE B 1 118 ? -13.266 -11.992 3.58 1 98.69 118 PHE B CA 1
ATOM 1967 C C . PHE B 1 118 ? -14.609 -11.297 3.428 1 98.69 118 PHE B C 1
ATOM 1969 O O . PHE B 1 118 ? -15.414 -11.273 4.367 1 98.69 118 PHE B O 1
ATOM 1976 N N . LYS B 1 119 ? -14.844 -10.82 2.303 1 97.94 119 LYS B N 1
ATOM 1977 C CA . LYS B 1 119 ? -16.016 -10.023 1.996 1 97.94 119 LYS B CA 1
ATOM 1978 C C . LYS B 1 119 ? -17.297 -10.781 2.318 1 97.94 119 LYS B C 1
ATOM 1980 O O . LYS B 1 119 ? -18.297 -10.18 2.73 1 97.94 119 LYS B O 1
ATOM 1985 N N . ASP B 1 120 ? -17.297 -12.047 2.203 1 97.62 120 ASP B N 1
ATOM 1986 C CA . ASP B 1 120 ? -18.5 -12.859 2.361 1 97.62 120 ASP B CA 1
ATOM 1987 C C . ASP B 1 120 ? -18.516 -13.57 3.713 1 97.62 120 ASP B C 1
ATOM 1989 O O . ASP B 1 120 ? -19.312 -14.484 3.934 1 97.62 120 ASP B O 1
ATOM 1993 N N . GLU B 1 121 ? -17.609 -13.164 4.586 1 97.5 121 GLU B N 1
ATOM 1994 C CA . GLU B 1 121 ? -17.516 -13.781 5.91 1 97.5 121 GLU B CA 1
ATOM 1995 C C . GLU B 1 121 ? -17.547 -12.727 7.012 1 97.5 121 GLU B C 1
ATOM 1997 O O . GLU B 1 121 ? -17.219 -11.562 6.773 1 97.5 121 GLU B O 1
ATOM 2002 N N . GLU B 1 122 ? -17.891 -13.172 8.156 1 95.75 122 GLU B N 1
ATOM 2003 C CA . GLU B 1 122 ? -17.891 -12.281 9.312 1 95.75 122 GLU B CA 1
ATOM 2004 C C . GLU B 1 122 ? -16.672 -12.516 10.203 1 95.75 122 GLU B C 1
ATOM 2006 O O . GLU B 1 122 ? -16.359 -11.695 11.062 1 95.75 122 GLU B O 1
ATOM 2011 N N . ALA B 1 123 ? -16.094 -13.602 9.938 1 97.12 123 ALA B N 1
ATOM 2012 C CA . ALA B 1 123 ? -14.977 -13.984 10.797 1 97.12 123 ALA B CA 1
ATOM 2013 C C . ALA B 1 123 ? -13.859 -12.953 10.719 1 97.12 123 ALA B C 1
ATOM 2015 O O . ALA B 1 123 ? -13.352 -12.656 9.641 1 97.12 123 ALA B O 1
ATOM 2016 N N . LEU B 1 124 ? -13.461 -12.453 11.898 1 98.06 124 LEU B N 1
ATOM 2017 C CA . LEU B 1 124 ? -12.336 -11.531 12.008 1 98.06 124 LEU B CA 1
ATOM 2018 C C . LEU B 1 124 ? -11.016 -12.281 11.953 1 98.06 124 LEU B C 1
ATOM 2020 O O . LEU B 1 124 ? -10.859 -13.328 12.594 1 98.06 124 LEU B O 1
ATOM 2024 N N . ARG B 1 125 ? -10.172 -11.781 11.195 1 98.44 125 ARG B N 1
ATOM 2025 C CA . ARG B 1 125 ? -8.82 -12.328 11.078 1 98.44 125 ARG B CA 1
ATOM 2026 C C . ARG B 1 125 ? -7.777 -11.273 11.43 1 98.44 125 ARG B C 1
ATOM 2028 O O . ARG B 1 125 ? -8.055 -10.07 11.383 1 98.44 125 ARG B O 1
ATOM 2035 N N . SER B 1 126 ? -6.566 -11.805 11.82 1 98.44 126 SER B N 1
ATOM 2036 C CA . SER B 1 126 ? -5.465 -10.914 12.18 1 98.44 126 SER B CA 1
ATOM 2037 C C . SER B 1 126 ? -4.273 -11.109 11.25 1 98.44 126 SER B C 1
ATOM 2039 O O . SER B 1 126 ? -4.055 -12.211 10.734 1 98.44 126 SER 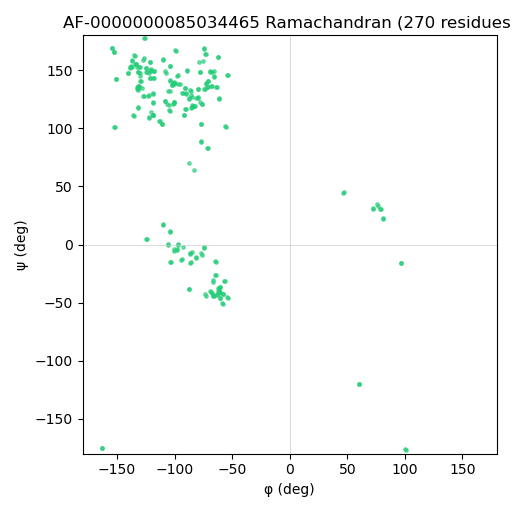B O 1
ATOM 2041 N N . SER B 1 127 ? -3.584 -10.031 11.078 1 98.5 127 SER B N 1
ATOM 2042 C CA . SER B 1 127 ? -2.332 -10.078 10.328 1 98.5 127 SER B CA 1
ATOM 2043 C C . SER B 1 127 ? -1.38 -11.117 10.898 1 98.5 127 SER B C 1
ATOM 2045 O O . SER B 1 127 ? -1.33 -11.32 12.109 1 98.5 127 SER B O 1
ATOM 2047 N N . VAL B 1 128 ? -0.618 -11.734 10.023 1 98.5 128 VAL B N 1
ATOM 2048 C CA . VAL B 1 128 ? 0.416 -12.672 10.445 1 98.5 128 VAL B CA 1
ATOM 2049 C C . VAL B 1 128 ? 1.776 -11.977 10.445 1 98.5 128 VAL B C 1
ATOM 2051 O O . VAL B 1 128 ? 1.908 -10.859 9.945 1 98.5 128 VAL B O 1
ATOM 2054 N N . GLU B 1 129 ? 2.77 -12.594 11.047 1 97.38 129 GLU B N 1
ATOM 2055 C CA . GLU B 1 129 ? 4.125 -12.047 11.062 1 97.38 129 GLU B CA 1
ATOM 2056 C C . GLU B 1 129 ? 4.723 -12.016 9.664 1 97.38 129 GLU B C 1
ATOM 2058 O O . GLU B 1 129 ? 4.48 -12.914 8.859 1 97.38 129 GLU B O 1
ATOM 2063 N N . PRO B 1 130 ? 5.508 -10.992 9.391 1 97.69 130 PRO B N 1
ATOM 2064 C CA . PRO B 1 130 ? 6.152 -10.938 8.078 1 97.69 130 PRO B CA 1
ATOM 2065 C C . PRO B 1 130 ? 7.203 -12.031 7.891 1 97.69 130 PRO B C 1
ATOM 2067 O O . PRO B 1 130 ? 7.918 -12.375 8.836 1 97.69 130 PRO B O 1
ATOM 2070 N N . GLN B 1 131 ? 7.203 -12.633 6.773 1 98.06 131 GLN B N 1
ATOM 2071 C CA . GLN B 1 131 ? 8.344 -13.422 6.328 1 98.06 131 GLN B CA 1
ATOM 2072 C C . GLN B 1 131 ? 9.195 -12.648 5.324 1 98.06 131 GLN B C 1
ATOM 2074 O O . GLN B 1 131 ? 8.719 -12.281 4.25 1 98.06 131 GLN B O 1
ATOM 2079 N N . ARG B 1 132 ? 10.469 -12.477 5.625 1 97.69 132 ARG B N 1
ATOM 2080 C CA . ARG B 1 132 ? 11.375 -11.695 4.789 1 97.69 132 ARG B CA 1
ATOM 2081 C C . ARG B 1 132 ? 12.359 -12.602 4.059 1 97.69 132 ARG B C 1
ATOM 2083 O O . ARG B 1 132 ? 12.75 -13.648 4.578 1 97.69 132 ARG B O 1
ATOM 2090 N N . TRP B 1 133 ? 12.727 -12.172 2.934 1 97.75 133 TRP B N 1
ATOM 2091 C CA . TRP B 1 133 ? 13.633 -12.875 2.033 1 97.75 133 TRP B CA 1
ATOM 2092 C C . TRP B 1 133 ? 14.852 -12.023 1.712 1 97.75 133 TRP B C 1
ATOM 2094 O O . TRP B 1 133 ? 14.766 -10.789 1.69 1 97.75 133 TRP B O 1
ATOM 2104 N N . PRO B 1 134 ? 15.945 -12.641 1.508 1 93.56 134 PRO B N 1
ATOM 2105 C CA . PRO B 1 134 ? 17.141 -11.867 1.173 1 93.56 134 PRO B CA 1
ATOM 2106 C C . PRO B 1 134 ? 17 -11.117 -0.151 1 93.56 134 PRO B C 1
ATOM 2108 O O . PRO B 1 134 ? 16.422 -11.641 -1.103 1 93.56 134 PRO B O 1
ATOM 2111 N N . ARG B 1 135 ? 17.422 -9.836 -0.143 1 83.75 135 ARG B N 1
ATOM 2112 C CA . ARG B 1 135 ? 17.531 -9.086 -1.395 1 83.75 135 ARG B CA 1
ATOM 2113 C C . ARG B 1 135 ? 18.781 -9.477 -2.162 1 83.75 135 ARG B C 1
ATOM 2115 O O . ARG B 1 135 ? 19.766 -9.914 -1.563 1 83.75 135 ARG B O 1
ATOM 2122 N N . ARG B 1 136 ? 18.703 -9.898 -3.305 1 65.62 136 ARG B N 1
ATOM 2123 C CA . ARG B 1 136 ? 19.969 -10.203 -3.961 1 65.62 136 ARG B CA 1
ATOM 2124 C C . ARG B 1 136 ? 20.891 -8.984 -3.969 1 65.62 136 ARG B C 1
ATOM 2126 O O . ARG B 1 136 ? 20.453 -7.875 -4.273 1 65.62 136 ARG B O 1
ATOM 2133 N N . GLY B 1 137 ? 22.031 -8.883 -2.982 1 47.09 137 GLY B N 1
ATOM 2134 C CA . GLY B 1 137 ? 23.203 -8.039 -3.061 1 47.09 137 GLY B CA 1
ATOM 2135 C C . GLY B 1 137 ? 23.828 -8 -4.445 1 47.09 137 GLY B C 1
ATOM 2136 O O . GLY B 1 137 ? 23.547 -8.867 -5.277 1 47.09 137 GLY B O 1
#

Radius of gyration: 18.25 Å; Cα contacts (8 Å, |Δi|>4): 789; chains: 2; bounding box: 46×57×36 Å

Nearest PDB structures (foldseek):
  7v8l-assembly1_C  TM=5.358E-01  e=7.235E-03  Escherichia coli K-12
  6f3z-assembly2_C  TM=4.675E-01  e=1.699E-02  Escherichia coli K-12
  4p2j-assembly1_A  TM=3.223E-01  e=7.698E-01  Mus musculus
  4p2j-assembly2_B  TM=3.143E-01  e=2.270E+00  Mus musculus
  4p2i-assembly2_B  TM=3.285E-01  e=4.757E+00  Mus musculus

Secondary structure (DSSP, 8-state):
---EEEEEEEETTEEEEEEEEE-TTS--SS-EEEE-HHHHHHTT--S-SS-EEEEEEETTEEEEEEEEEEEEEEEETTEEEEEEEEE-TT-SSEEE-HHHHHHHTEEEEETTTTEEEETT----EEPPPPP------/---EEEEEEEETTEEEEEEEEE-TTS--SS-EEEE-HHHHHHTT--S-SS-EEEEEEETTEEEEEEEEEEEEEEEETTEEEEEEEEE-TT-SSEEE-HHHHHHHTEEEEETTTTEEEETT----EEPPPPP------

pLDDT: mean 95.68, std 6.67, range [47.03, 98.94]

Solvent-accessible surface area (backbone atoms only — not comparable to full-atom values): 13539 Å² total; per-residue (Å²): 75,45,31,22,44,62,35,37,39,35,31,90,92,28,63,47,77,49,30,28,38,50,15,30,61,42,67,34,96,48,41,38,32,39,30,17,53,59,58,35,36,62,36,67,51,47,79,59,91,64,78,41,77,45,78,45,83,26,69,43,23,75,37,77,27,41,42,38,86,70,70,22,35,38,30,48,92,85,46,73,44,72,28,34,42,32,41,33,62,44,30,38,45,30,34,32,17,6,25,32,37,28,71,71,28,42,20,38,58,23,31,23,76,8,31,29,30,43,71,90,50,82,60,79,42,69,42,47,74,86,47,76,47,70,50,77,127,72,43,31,22,42,60,34,36,39,35,32,90,90,27,63,48,78,48,29,27,37,50,15,30,61,42,68,36,97,50,41,38,33,38,29,18,52,61,58,36,38,62,34,67,53,47,80,58,92,65,78,42,75,43,77,44,84,26,70,43,22,76,37,78,29,42,43,39,85,71,71,22,35,40,31,46,91,85,45,71,44,72,28,33,41,32,40,34,63,46,30,37,46,31,34,32,17,7,27,31,35,28,73,71,29,43,20,38,58,22,31,25,76,9,31,29,30,42,68,92,49,83,60,80,40,70,40,48,75,85,46,76,48,70,50,79,128